Protein AF-0000000079815959 (afdb_homodimer)

Nearest PDB structures (foldseek):
  3flj-assembly1_A-2  TM=8.938E-01  e=6.446E-13  Ruegeria pomeroyi DSS-3
  3f8x-assembly2_C  TM=8.881E-01  e=1.600E-11  Pectobacterium atrosepticum SCRI1043
  5aig-assembly2_B  TM=7.582E-01  e=5.711E-06  unidentified
  2imj-assembly2_D  TM=7.644E-01  e=4.663E-05  Pseudomonas protegens Pf-5
  6isl-assembly1_B-2  TM=7.130E-01  e=1.632E-05  Streptomyces xiamenensis 318

Secondary structure (DSSP, 8-state):
------PPPHHHHHHHHT-GGGGGGGEEEEEEEE-SS-SSPEESHHHHHHHHHHHHHHEEEEEEEEEEEETTEEEEEEEEEEE-TTS-EEEEEEEEEEEE-TTS-EEEEEEEEE-HHHHHHHHHHHHHHHHHSPPP--/-----PPPPHHHHHHHHT-GGGGGGGEEEEEEEE-SS-SSPEESHHHHHHHHHHHHHHEEEEEEEEEEEETTEEEEEEEEEEE-TTS-EEEEEEEEEEEE-TTS-EEEEEEEEE-HHHHHHHHHHHHHHHHHSPPP--

Radius of gyration: 18.67 Å; Cα contacts (8 Å, |Δi|>4): 566; chains: 2; bounding box: 48×47×46 Å

Organism: NCBI:txid1608957

Foldseek 3Di:
DPVPPPDDDPVQVCVVVVNLVCVLVQADQFAWEAEQQDHDIDTGSLLVSVLVVQLSVFWAPKHFDDWDDDDQKIKTKMKTWGQAPVGDIDIKIKIFIFGADPVNHTRYTYIHIDDPVRSVRSCRSSVVVCVVPPRDDD/DPPPPPDDDPVQVCVVVVNLVCVLVQADQFAWEAEQQDHDIDTGSLLVSVLVVQLSVFWAPKHFDDWDDDDQKIKTWMKTWGQAPVGDIDIKIKIFIFGADPVNHTRYTYIHIDDPVRSVRSCRSSVVVCVVPPRDDD

Sequence (276 aa):
MTTVTQSPHPLRALVESGNHEGIEELLHPDVQFRSPAVHTPYEGRETCLHLLGHVVEVFEDFRYVDQIDTGNRTGLVFRANVTAPDGTTKAVEGWDYLTHDEEGKITEFVVMARPLSGLIALAQAMGARLEADPVPKGMTTVTQSPHPLRALVESGNHEGIEELLHPDVQFRSPAVHTPYEGRETCLHLLGHVVEVFEDFRYVDQIDTGNRTGLVFRANVTAPDGTTKAVEGWDYLTHDEEGKITEFVVMARPLSGLIALAQAMGARLEADPVPKG

Solvent-accessible surface area (backbone atoms only — not comparable to full-atom values): 14544 Å² total; per-residue (Å²): 126,82,70,75,74,72,76,72,52,68,68,55,49,28,60,77,68,66,44,66,76,63,51,62,77,42,43,25,69,72,15,34,31,33,48,33,54,43,80,70,63,45,69,23,38,69,51,43,51,55,51,52,57,51,49,62,69,51,45,38,84,65,43,77,78,46,75,37,52,41,92,54,35,38,38,38,30,32,38,29,30,27,57,20,86,88,67,53,72,32,58,30,40,34,35,46,38,35,34,39,50,96,87,63,27,28,44,31,44,36,35,29,35,17,17,45,65,21,46,52,26,43,43,51,39,50,49,55,49,37,70,76,56,55,77,78,77,128,126,83,70,77,75,70,76,72,53,69,67,56,50,28,61,76,68,67,44,65,76,63,50,62,78,42,43,26,69,70,14,34,30,32,49,34,55,44,81,72,63,45,68,22,36,69,51,42,51,55,50,52,58,51,50,61,70,52,46,38,84,66,44,76,78,46,75,37,52,42,93,54,34,39,38,37,30,33,39,30,30,26,58,20,88,88,66,53,71,32,59,30,40,35,35,45,38,36,33,40,48,95,87,62,27,29,45,33,44,34,36,31,34,15,18,44,65,21,46,51,28,42,44,49,37,50,48,56,50,38,69,77,56,55,76,79,77,126

pLDDT: mean 94.46, std 10.99, range [32.72, 98.88]

Structure (mmCIF, N/CA/C/O backbone):
data_AF-0000000079815959-model_v1
#
loop_
_entity.id
_entity.type
_entity.pdbx_description
1 polymer 'SnoaL-like domain-containing protein'
#
loop_
_atom_site.group_PDB
_atom_site.id
_atom_site.type_symbol
_atom_site.label_atom_id
_atom_site.label_alt_id
_atom_site.label_comp_id
_atom_site.label_asym_id
_atom_site.label_entity_id
_atom_site.label_seq_id
_atom_site.pdbx_PDB_ins_code
_atom_site.Cartn_x
_atom_site.Cartn_y
_atom_site.Cartn_z
_atom_site.occupancy
_atom_site.B_iso_or_equiv
_atom_site.auth_seq_id
_atom_site.auth_comp_id
_atom_site.auth_asym_id
_atom_site.auth_atom_id
_atom_site.pdbx_PDB_model_num
ATOM 1 N N . MET A 1 1 ? -21.484 -5.41 20.031 1 32.72 1 MET A N 1
ATOM 2 C CA . MET A 1 1 ? -21.641 -4.961 18.641 1 32.72 1 MET A CA 1
ATOM 3 C C . MET A 1 1 ? -21.297 -6.086 17.672 1 32.72 1 MET A C 1
ATOM 5 O O . MET A 1 1 ? -20.203 -6.629 17.688 1 32.72 1 MET A O 1
ATOM 9 N N . THR A 1 2 ? -22.172 -6.953 17.453 1 38.16 2 THR A N 1
ATOM 10 C CA . THR A 1 2 ? -22 -8.227 16.766 1 38.16 2 THR A CA 1
ATOM 11 C C . THR A 1 2 ? -21.172 -8.047 15.492 1 38.16 2 THR A C 1
ATOM 13 O O . THR A 1 2 ? -21.5 -7.207 14.648 1 38.16 2 THR A O 1
ATOM 16 N N . THR A 1 3 ? -19.922 -7.875 15.547 1 43.03 3 THR A N 1
ATOM 17 C CA . THR A 1 3 ? -19.016 -7.773 14.406 1 43.03 3 THR A CA 1
ATOM 18 C C . THR A 1 3 ? -19.453 -8.711 13.281 1 43.03 3 THR A C 1
ATOM 20 O O . THR A 1 3 ? -19.578 -9.922 13.492 1 43.03 3 THR A O 1
ATOM 23 N N . VAL A 1 4 ? -20.562 -8.5 12.547 1 47.41 4 VAL A N 1
ATOM 24 C CA . VAL A 1 4 ? -20.906 -9.32 11.391 1 47.41 4 VAL A CA 1
ATOM 25 C C . VAL A 1 4 ? -19.625 -9.812 10.711 1 47.41 4 VAL A C 1
ATOM 27 O O . VAL A 1 4 ? -18.797 -9.008 10.258 1 47.41 4 VAL A O 1
ATOM 30 N N . THR A 1 5 ? -19.125 -10.914 11.195 1 62.31 5 THR A N 1
ATOM 31 C CA . THR A 1 5 ? -17.875 -11.477 10.711 1 62.31 5 THR A CA 1
ATOM 32 C C . THR A 1 5 ? -17.922 -11.695 9.203 1 62.31 5 THR A C 1
ATOM 34 O O . THR A 1 5 ? -18.875 -12.297 8.688 1 62.31 5 THR A O 1
ATOM 37 N N . GLN A 1 6 ? -17.594 -10.734 8.453 1 79.94 6 GLN A N 1
ATOM 38 C CA . GLN A 1 6 ? -17.484 -10.852 7 1 79.94 6 GLN A CA 1
ATOM 39 C C . GLN A 1 6 ? -16.75 -12.133 6.605 1 79.94 6 GLN A C 1
ATOM 41 O O . GLN A 1 6 ? -15.781 -12.531 7.25 1 79.94 6 GLN A O 1
ATOM 46 N N . SER A 1 7 ? -17.578 -12.93 5.855 1 90 7 SER A N 1
ATOM 47 C CA . SER A 1 7 ? -16.906 -14.117 5.32 1 90 7 SER A CA 1
ATOM 48 C C . SER A 1 7 ? -15.602 -13.758 4.629 1 90 7 SER A C 1
ATOM 50 O O . SER A 1 7 ? -15.516 -12.727 3.953 1 90 7 SER A O 1
ATOM 52 N N . PRO A 1 8 ? -14.641 -14.57 4.84 1 95.44 8 PRO A N 1
ATOM 53 C CA . PRO A 1 8 ? -13.375 -14.297 4.152 1 95.44 8 PRO A CA 1
ATOM 54 C C . PRO A 1 8 ? -13.5 -14.375 2.631 1 95.44 8 PRO A C 1
ATOM 56 O O . PRO A 1 8 ? -14.227 -15.234 2.113 1 95.44 8 PRO A O 1
ATOM 59 N N . HIS A 1 9 ? -12.898 -13.43 1.978 1 96.81 9 HIS A N 1
ATOM 60 C CA . HIS A 1 9 ? -12.773 -13.531 0.528 1 96.81 9 HIS A CA 1
ATOM 61 C C . HIS A 1 9 ? -12.164 -14.867 0.123 1 96.81 9 HIS A C 1
ATOM 63 O O . HIS A 1 9 ? -11.266 -15.375 0.801 1 96.81 9 HIS A O 1
ATOM 69 N N . PRO A 1 10 ? -12.516 -15.445 -1.004 1 96.81 10 PRO A N 1
ATOM 70 C CA . PRO A 1 10 ? -11.984 -16.75 -1.409 1 96.81 10 PRO A CA 1
ATOM 71 C C . PRO A 1 10 ? -10.461 -16.766 -1.482 1 96.81 10 PRO A C 1
ATOM 73 O O . PRO A 1 10 ? -9.836 -17.766 -1.097 1 96.81 10 PRO A O 1
ATOM 76 N N . LEU A 1 11 ? -9.828 -15.719 -1.983 1 97.75 11 LEU A N 1
ATOM 77 C CA . LEU A 1 11 ? -8.367 -15.672 -2.02 1 97.75 11 LEU A CA 1
ATOM 78 C C . LEU A 1 11 ? -7.789 -15.781 -0.615 1 97.75 11 LEU A C 1
ATOM 80 O O . LEU A 1 11 ? -6.824 -16.516 -0.392 1 97.75 11 LEU A O 1
ATOM 84 N N . ARG A 1 12 ? -8.312 -15.023 0.282 1 97.44 12 ARG A N 1
ATOM 85 C CA . ARG A 1 12 ? -7.871 -15.062 1.673 1 97.44 12 ARG A CA 1
ATOM 86 C C . ARG A 1 12 ? -8.023 -16.469 2.254 1 97.44 12 ARG A C 1
ATOM 88 O O . ARG A 1 12 ? -7.098 -16.984 2.883 1 97.44 12 ARG A O 1
ATOM 95 N N . ALA A 1 13 ? -9.141 -17.031 2.039 1 96.62 13 ALA A N 1
ATOM 96 C CA . ALA A 1 13 ? -9.406 -18.359 2.551 1 96.62 13 ALA A CA 1
ATOM 97 C C . ALA A 1 13 ? -8.398 -19.375 2.006 1 96.62 13 ALA A C 1
ATOM 99 O O . ALA A 1 13 ? -7.906 -20.234 2.744 1 96.62 13 ALA A O 1
ATOM 100 N N . LEU A 1 14 ? -8.133 -19.297 0.734 1 96.19 14 LEU A N 1
ATOM 101 C CA . LEU A 1 14 ? -7.195 -20.219 0.096 1 96.19 14 LEU A CA 1
ATOM 102 C C . LEU A 1 14 ? -5.789 -20.031 0.651 1 96.19 14 LEU A C 1
ATOM 104 O O . LEU A 1 14 ? -5.117 -21.016 0.988 1 96.19 14 LEU A O 1
ATOM 108 N N . VAL A 1 15 ? -5.305 -18.766 0.746 1 95 15 VAL A N 1
ATOM 109 C CA . VAL A 1 15 ? -3.967 -18.484 1.255 1 95 15 VAL A CA 1
ATOM 110 C C . VAL A 1 15 ? -3.848 -18.969 2.697 1 95 15 VAL A C 1
ATOM 112 O O . VAL A 1 15 ? -2.861 -19.609 3.061 1 95 15 VAL A O 1
ATOM 115 N N . GLU A 1 16 ? -4.852 -18.719 3.516 1 93.56 16 GLU A N 1
ATOM 116 C CA . GLU A 1 16 ? -4.824 -19.062 4.934 1 93.56 16 GLU A CA 1
ATOM 117 C C . GLU A 1 16 ? -4.895 -20.578 5.133 1 93.56 16 GLU A C 1
ATOM 119 O O . GLU A 1 16 ? -4.375 -21.094 6.117 1 93.56 16 GLU A O 1
ATOM 124 N N . SER A 1 17 ? -5.426 -21.266 4.184 1 93.25 17 SER A N 1
ATOM 125 C CA . SER A 1 17 ? -5.527 -22.719 4.293 1 93.25 17 SER A CA 1
ATOM 126 C C . SER A 1 17 ? -4.316 -23.406 3.668 1 93.25 17 SER A C 1
ATOM 128 O O . SER A 1 17 ? -4.16 -24.625 3.781 1 93.25 17 SER A O 1
ATOM 130 N N . GLY A 1 18 ? -3.518 -22.656 2.926 1 90.19 18 GLY A N 1
ATOM 131 C CA . GLY A 1 18 ? -2.346 -23.203 2.268 1 90.19 18 GLY A CA 1
ATOM 132 C C . GLY A 1 18 ? -2.666 -23.875 0.944 1 90.19 18 GLY A C 1
ATOM 133 O O . GLY A 1 18 ? -1.835 -24.594 0.391 1 90.19 18 GLY A O 1
ATOM 134 N N . ASN A 1 19 ? -3.855 -23.75 0.52 1 88.06 19 ASN A N 1
ATOM 135 C CA . ASN A 1 19 ? -4.262 -24.297 -0.769 1 88.06 19 ASN A CA 1
ATOM 136 C C . ASN A 1 19 ? -4.02 -23.312 -1.904 1 88.06 19 ASN A C 1
ATOM 138 O O . ASN A 1 19 ? -4.965 -22.734 -2.441 1 88.06 19 ASN A O 1
ATOM 142 N N . HIS A 1 20 ? -2.881 -23.297 -2.512 1 89.31 20 HIS A N 1
ATOM 143 C CA . HIS A 1 20 ? -2.498 -22.297 -3.496 1 89.31 20 HIS A CA 1
ATOM 144 C C . HIS A 1 20 ? -2.951 -22.688 -4.895 1 89.31 20 HIS A C 1
ATOM 146 O O . HIS A 1 20 ? -3.08 -21.828 -5.777 1 89.31 20 HIS A O 1
ATOM 152 N N . GLU A 1 21 ? -3.234 -23.906 -5.086 1 90.06 21 GLU A N 1
ATOM 153 C CA . GLU A 1 21 ? -3.676 -24.375 -6.395 1 90.06 21 GLU A CA 1
ATOM 154 C C . GLU A 1 21 ? -5.039 -23.812 -6.758 1 90.06 21 GLU A C 1
ATOM 156 O O . GLU A 1 21 ? -5.312 -23.547 -7.934 1 90.06 21 GLU A O 1
ATOM 161 N N . GLY A 1 22 ? -5.859 -23.547 -5.812 1 95.38 22 GLY A N 1
ATOM 162 C CA . GLY A 1 22 ? -7.199 -23.031 -6.043 1 95.38 22 GLY A CA 1
ATOM 163 C C . GLY A 1 22 ? -7.207 -21.594 -6.52 1 95.38 22 GLY A C 1
ATOM 164 O O . GLY A 1 22 ? -8.227 -21.109 -7.023 1 95.38 22 GLY A O 1
ATOM 165 N N . ILE A 1 23 ? -6.07 -20.938 -6.422 1 97.19 23 ILE A N 1
ATOM 166 C CA . ILE A 1 23 ? -5.996 -19.516 -6.754 1 97.19 23 ILE A CA 1
ATOM 167 C C . ILE A 1 23 ? -6.203 -19.328 -8.258 1 97.19 23 ILE A C 1
ATOM 169 O O . ILE A 1 23 ? -6.797 -18.328 -8.688 1 97.19 23 ILE A O 1
ATOM 173 N N . GLU A 1 24 ? -5.762 -20.266 -8.984 1 97.56 24 GLU A N 1
ATOM 174 C CA . GLU A 1 24 ? -5.895 -20.188 -10.438 1 97.56 24 GLU A CA 1
ATOM 175 C C . GLU A 1 24 ? -7.348 -19.953 -10.844 1 97.56 24 GLU A C 1
ATOM 177 O O . GLU A 1 24 ? -7.621 -19.172 -11.75 1 97.56 24 GLU A O 1
ATOM 182 N N . GLU A 1 25 ? -8.266 -20.516 -10.188 1 97.38 25 GLU A N 1
ATOM 183 C CA . GLU A 1 25 ? -9.68 -20.438 -10.531 1 97.38 25 GLU A CA 1
ATOM 184 C C . GLU A 1 25 ? -10.25 -19.062 -10.242 1 97.38 25 GLU A C 1
ATOM 186 O O . GLU A 1 25 ? -11.305 -18.688 -10.773 1 97.38 25 GLU A O 1
ATOM 191 N N . LEU A 1 26 ? -9.617 -18.344 -9.438 1 98.5 26 LEU A N 1
ATOM 192 C CA . LEU A 1 26 ? -10.102 -17.016 -9.07 1 98.5 26 LEU A CA 1
ATOM 193 C C . LEU A 1 26 ? -9.664 -15.969 -10.094 1 98.5 26 LEU A C 1
ATOM 195 O O . LEU A 1 26 ? -10.234 -14.883 -10.164 1 98.5 26 LEU A O 1
ATOM 199 N N . LEU A 1 27 ? -8.594 -16.281 -10.844 1 98.75 27 LEU A N 1
ATOM 200 C CA . LEU A 1 27 ? -7.957 -15.281 -11.695 1 98.75 27 LEU A CA 1
ATOM 201 C C . LEU A 1 27 ? -8.57 -15.281 -13.094 1 98.75 27 LEU A C 1
ATOM 203 O O . LEU A 1 27 ? -8.75 -16.344 -13.695 1 98.75 27 LEU A O 1
ATOM 207 N N . HIS A 1 28 ? -8.93 -14.109 -13.57 1 98.81 28 HIS A N 1
ATOM 208 C CA . HIS A 1 28 ? -9.258 -13.961 -14.984 1 98.81 28 HIS A CA 1
ATOM 209 C C . HIS A 1 28 ? -8.07 -14.328 -15.867 1 98.81 28 HIS A C 1
ATOM 211 O O . HIS A 1 28 ? -6.926 -14.031 -15.531 1 98.81 28 HIS A O 1
ATOM 217 N N . PRO A 1 29 ? -8.305 -14.852 -17.062 1 98.38 29 PRO A N 1
ATOM 218 C CA . PRO A 1 29 ? -7.191 -15.211 -17.938 1 98.38 29 PRO A CA 1
ATOM 219 C C . PRO A 1 29 ? -6.301 -14.023 -18.281 1 98.38 29 PRO A C 1
ATOM 221 O O . PRO A 1 29 ? -5.098 -14.188 -18.5 1 98.38 29 PRO A O 1
ATOM 224 N N . ASP A 1 30 ? -6.883 -12.844 -18.281 1 98.31 30 ASP A N 1
ATOM 225 C CA . ASP A 1 30 ? -6.141 -11.641 -18.656 1 98.31 30 ASP A CA 1
ATOM 226 C C . ASP A 1 30 ? -5.816 -10.789 -17.438 1 98.31 30 ASP A C 1
ATOM 228 O O . ASP A 1 30 ? -5.68 -9.562 -17.547 1 98.31 30 ASP A O 1
ATOM 232 N N . VAL A 1 31 ? -5.797 -11.352 -16.312 1 98.81 31 VAL A N 1
ATOM 233 C CA . VAL A 1 31 ? -5.535 -10.609 -15.078 1 98.81 31 VAL A CA 1
ATOM 234 C C . VAL A 1 31 ? -4.262 -9.781 -15.234 1 98.81 31 VAL A C 1
ATOM 236 O O . VAL A 1 31 ? -3.287 -10.242 -15.836 1 98.81 31 VAL A O 1
ATOM 239 N N . GLN A 1 32 ? -4.34 -8.562 -14.805 1 98.75 32 GLN A N 1
ATOM 240 C CA . GLN A 1 32 ? -3.152 -7.734 -14.641 1 98.75 32 GLN A CA 1
ATOM 241 C C . GLN A 1 32 ? -2.652 -7.766 -13.203 1 98.75 32 GLN A C 1
ATOM 243 O O . GLN A 1 32 ? -3.416 -7.508 -12.266 1 98.75 32 GLN A O 1
ATOM 248 N N . PHE A 1 33 ? -1.37 -8.141 -13.109 1 98.62 33 PHE A N 1
ATOM 249 C CA . PHE A 1 33 ? -0.712 -8.125 -11.805 1 98.62 33 PHE A CA 1
ATOM 250 C C . PHE A 1 33 ? 0.231 -6.93 -11.695 1 98.62 33 PHE A C 1
ATOM 252 O O . PHE A 1 33 ? 1.179 -6.809 -12.477 1 98.62 33 PHE A O 1
ATOM 259 N N . ARG A 1 34 ? -0.054 -6.035 -10.734 1 98.56 34 ARG A N 1
ATOM 260 C CA . ARG A 1 34 ? 0.802 -4.887 -10.461 1 98.56 34 ARG A CA 1
ATOM 261 C C . ARG A 1 34 ? 1.54 -5.051 -9.141 1 98.56 34 ARG A C 1
ATOM 263 O O . ARG A 1 34 ? 0.95 -4.891 -8.07 1 98.56 34 ARG A O 1
ATOM 270 N N . SER A 1 35 ? 2.822 -5.363 -9.266 1 98 35 SER A N 1
ATOM 271 C CA . SER A 1 35 ? 3.646 -5.688 -8.109 1 98 35 SER A CA 1
ATOM 272 C C . SER A 1 35 ? 4.012 -4.434 -7.32 1 98 35 SER A C 1
ATOM 274 O O . SER A 1 35 ? 3.941 -3.32 -7.848 1 98 35 SER A O 1
ATOM 276 N N . PRO A 1 36 ? 4.395 -4.582 -6.082 1 98.5 36 PRO A N 1
ATOM 277 C CA . PRO A 1 36 ? 4.844 -3.426 -5.305 1 98.5 36 PRO A CA 1
ATOM 278 C C . PRO A 1 36 ? 6.223 -2.924 -5.73 1 98.5 36 PRO A C 1
ATOM 280 O O . PRO A 1 36 ? 6.598 -1.794 -5.41 1 98.5 36 PRO A O 1
ATOM 283 N N . ALA A 1 37 ? 6.891 -3.713 -6.539 1 97.75 37 ALA A N 1
ATOM 284 C CA . ALA A 1 37 ? 8.312 -3.434 -6.754 1 97.75 37 ALA A CA 1
ATOM 285 C C . ALA A 1 37 ? 8.531 -2.746 -8.102 1 97.75 37 ALA A C 1
ATOM 287 O O . ALA A 1 37 ? 9.445 -1.926 -8.234 1 97.75 37 ALA A O 1
ATOM 288 N N . VAL A 1 38 ? 7.68 -3.104 -9.062 1 97.12 38 VAL A N 1
ATOM 289 C CA . VAL A 1 38 ? 8 -2.631 -10.406 1 97.12 38 VAL A CA 1
ATOM 290 C C . VAL A 1 38 ? 6.805 -1.888 -10.992 1 97.12 38 VAL A C 1
ATOM 292 O O . VAL A 1 38 ? 5.66 -2.15 -10.617 1 97.12 38 VAL A O 1
ATOM 295 N N . HIS A 1 39 ? 7.004 -0.973 -11.945 1 96.62 39 HIS A N 1
ATOM 296 C CA . HIS A 1 39 ? 5.984 -0.096 -12.508 1 96.62 39 HIS A CA 1
ATOM 297 C C . HIS A 1 39 ? 5.113 -0.839 -13.516 1 96.62 39 HIS A C 1
ATOM 299 O O . HIS A 1 39 ? 3.885 -0.75 -13.469 1 96.62 39 HIS A O 1
ATOM 305 N N . THR A 1 40 ? 5.754 -1.562 -14.367 1 96.94 40 THR A N 1
ATOM 306 C CA . THR A 1 40 ? 5.051 -2.213 -15.469 1 96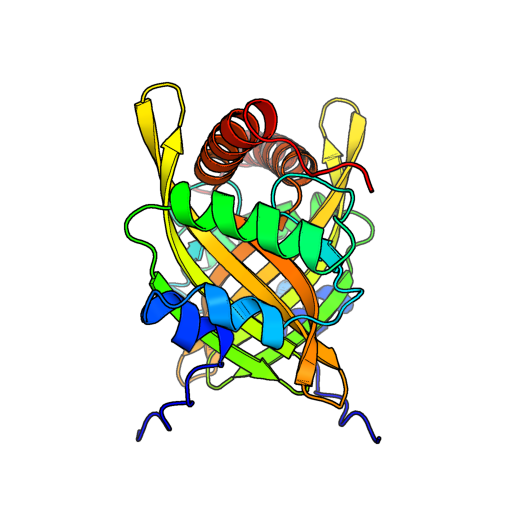.94 40 THR A CA 1
ATOM 307 C C . THR A 1 40 ? 4.27 -3.424 -14.969 1 96.94 40 THR A C 1
ATOM 309 O O . THR A 1 40 ? 4.816 -4.281 -14.273 1 96.94 40 THR A O 1
ATOM 312 N N . PRO A 1 41 ? 3.076 -3.508 -15.289 1 97.94 41 PRO A N 1
ATOM 313 C CA . PRO A 1 41 ? 2.281 -4.66 -14.859 1 97.94 41 PRO A CA 1
ATOM 314 C C . PRO A 1 41 ? 2.719 -5.961 -15.523 1 97.94 41 PRO A C 1
ATOM 316 O O . PRO A 1 41 ? 3.215 -5.945 -16.656 1 97.94 41 PRO A O 1
ATOM 319 N N . TYR A 1 42 ? 2.514 -7.105 -14.812 1 97.81 42 TYR A N 1
ATOM 320 C CA . TYR A 1 42 ? 2.561 -8.438 -15.398 1 97.81 42 TYR A CA 1
ATOM 321 C C . TYR A 1 42 ? 1.198 -8.844 -15.945 1 97.81 42 TYR A C 1
ATOM 323 O O . TYR A 1 42 ? 0.168 -8.578 -15.32 1 97.81 42 TYR A O 1
ATOM 331 N N . GLU A 1 43 ? 1.247 -9.5 -17.078 1 98 43 GLU A N 1
ATOM 332 C CA . GLU A 1 43 ? -0.016 -9.789 -17.75 1 98 43 GLU A CA 1
ATOM 333 C C . GLU A 1 43 ? -0.269 -11.289 -17.828 1 98 43 GLU A C 1
ATOM 335 O O . GLU A 1 43 ? 0.626 -12.062 -18.188 1 98 43 GLU A O 1
ATOM 340 N N . GLY A 1 44 ? -1.519 -11.625 -17.5 1 98 44 GLY A N 1
ATOM 341 C CA . GLY A 1 44 ? -1.962 -12.992 -17.75 1 98 44 GLY A CA 1
ATOM 342 C C . GLY A 1 44 ? -1.929 -13.867 -16.516 1 98 44 GLY A C 1
ATOM 343 O O . GLY A 1 44 ? -1.075 -13.688 -15.641 1 98 44 GLY A O 1
ATOM 344 N N . ARG A 1 45 ? -2.814 -14.852 -16.484 1 98 45 ARG A N 1
ATOM 345 C CA . ARG A 1 45 ? -3.039 -15.734 -15.352 1 98 45 ARG A CA 1
ATOM 346 C C . ARG A 1 45 ? -1.791 -16.562 -15.039 1 98 45 ARG A C 1
ATOM 348 O O . ARG A 1 45 ? -1.396 -16.672 -13.883 1 98 45 ARG A O 1
ATOM 355 N N . GLU A 1 46 ? -1.163 -17.125 -16.062 1 96.62 46 GLU A N 1
ATOM 356 C CA . GLU A 1 46 ? 0.01 -17.969 -15.836 1 96.62 46 GLU A CA 1
ATOM 357 C C . GLU A 1 46 ? 1.146 -17.172 -15.195 1 96.62 46 GLU A C 1
ATOM 359 O O . GLU A 1 46 ? 1.771 -17.641 -14.242 1 96.62 46 GLU A O 1
ATOM 364 N N . THR A 1 47 ? 1.356 -15.992 -15.727 1 97.56 47 THR A N 1
ATOM 365 C CA . THR A 1 47 ? 2.391 -15.125 -15.18 1 97.56 47 THR A CA 1
ATOM 366 C C . THR A 1 47 ? 2.074 -14.742 -13.734 1 97.56 47 THR A C 1
ATOM 368 O O . THR A 1 47 ? 2.941 -14.812 -12.867 1 97.56 47 THR A O 1
ATOM 371 N N . CYS A 1 48 ? 0.887 -14.367 -13.508 1 97.5 48 CYS A N 1
ATOM 372 C CA . CYS A 1 48 ? 0.47 -13.977 -12.164 1 97.5 48 CYS A CA 1
ATOM 373 C C . CYS A 1 48 ? 0.669 -15.125 -11.18 1 97.5 48 CYS A C 1
ATOM 375 O O . CYS A 1 48 ? 1.228 -14.93 -10.102 1 97.5 48 CYS A O 1
ATOM 377 N N . LEU A 1 49 ? 0.272 -16.328 -11.586 1 96.5 49 LEU A N 1
ATOM 378 C CA . LEU A 1 49 ? 0.405 -17.5 -10.719 1 96.5 49 LEU A CA 1
A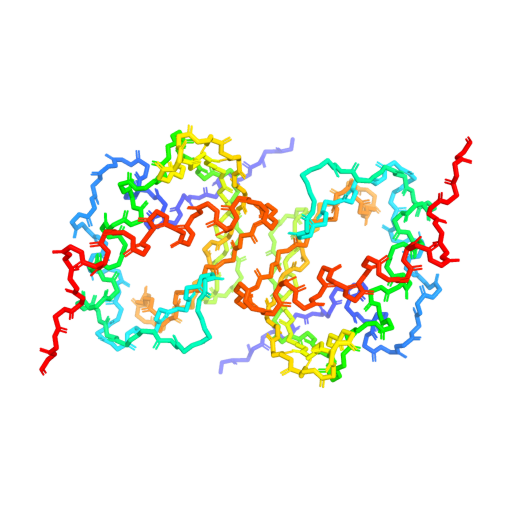TOM 379 C C . LEU A 1 49 ? 1.871 -17.797 -10.422 1 96.5 49 LEU A C 1
ATOM 381 O O . LEU A 1 49 ? 2.217 -18.172 -9.297 1 96.5 49 LEU A O 1
ATOM 385 N N . HIS A 1 50 ? 2.666 -17.625 -11.398 1 96.44 50 HIS A N 1
ATOM 386 C CA . HIS A 1 50 ? 4.098 -17.844 -11.227 1 96.44 50 HIS A CA 1
ATOM 387 C C . HIS A 1 50 ? 4.68 -16.891 -10.188 1 96.44 50 HIS A C 1
ATOM 389 O O . HIS A 1 50 ? 5.422 -17.312 -9.297 1 96.44 50 HIS A O 1
ATOM 395 N N . LEU A 1 51 ? 4.336 -15.633 -10.266 1 96.62 51 LEU A N 1
ATOM 396 C CA . LEU A 1 51 ? 4.812 -14.609 -9.336 1 96.62 51 LEU A CA 1
ATOM 397 C C . LEU A 1 51 ? 4.281 -14.867 -7.93 1 96.62 51 LEU A C 1
ATOM 399 O O . LEU A 1 51 ? 5.035 -14.805 -6.957 1 96.62 51 LEU A O 1
ATOM 403 N N . LEU A 1 52 ? 2.963 -15.195 -7.84 1 95.88 52 LEU A N 1
ATOM 404 C CA . LEU A 1 52 ? 2.354 -15.461 -6.543 1 95.88 52 LEU A CA 1
ATOM 405 C C . LEU A 1 52 ? 3.012 -16.656 -5.871 1 95.88 52 LEU A C 1
ATOM 407 O O . LEU A 1 52 ? 3.15 -16.688 -4.648 1 95.88 52 LEU A O 1
ATOM 411 N N . GLY A 1 53 ? 3.395 -17.609 -6.66 1 94.19 53 GLY A N 1
ATOM 412 C CA . GLY A 1 53 ? 4.121 -18.75 -6.129 1 94.19 53 GLY A CA 1
ATOM 413 C C . GLY A 1 53 ? 5.43 -18.375 -5.461 1 94.19 53 GLY A C 1
ATOM 414 O O . GLY A 1 53 ? 5.773 -18.906 -4.402 1 94.19 53 GLY A O 1
ATOM 415 N N . HIS A 1 54 ? 6.137 -17.469 -6.02 1 95.5 54 HIS A N 1
ATOM 416 C CA . HIS A 1 54 ? 7.383 -16.984 -5.43 1 95.5 54 HIS A CA 1
ATOM 417 C C . HIS A 1 54 ? 7.113 -16.125 -4.199 1 95.5 54 HIS A C 1
ATOM 419 O O . HIS A 1 54 ? 7.809 -16.25 -3.189 1 95.5 54 HIS A O 1
ATOM 425 N N . VAL A 1 55 ? 6.117 -15.297 -4.285 1 95.38 55 VAL A N 1
ATOM 426 C CA . VAL A 1 55 ? 5.781 -14.391 -3.1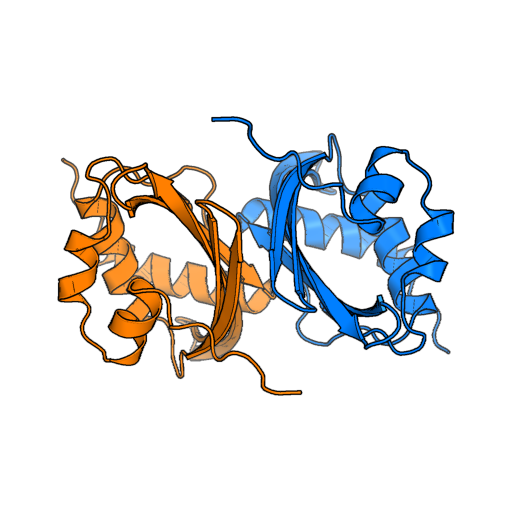91 1 95.38 55 VAL A CA 1
ATOM 427 C C . VAL A 1 55 ? 5.484 -15.195 -1.926 1 95.38 55 VAL A C 1
ATOM 429 O O . VAL A 1 55 ? 5.934 -14.828 -0.834 1 95.38 55 VAL A O 1
ATOM 432 N N . VAL A 1 56 ? 4.785 -16.234 -2.025 1 93.31 56 VAL A N 1
ATOM 433 C CA . VAL A 1 56 ? 4.426 -17.078 -0.896 1 93.31 56 VAL A CA 1
ATOM 434 C C . VAL A 1 56 ? 5.688 -17.641 -0.238 1 93.31 56 VAL A C 1
ATOM 436 O O . VAL A 1 56 ? 5.742 -17.797 0.985 1 93.31 56 VAL A O 1
ATOM 439 N N . GLU A 1 57 ? 6.676 -17.906 -1.031 1 94 57 GLU A N 1
ATOM 440 C CA . GLU A 1 57 ? 7.922 -18.469 -0.519 1 94 57 GLU A CA 1
ATOM 441 C C . GLU A 1 57 ? 8.773 -17.406 0.149 1 94 57 GLU A C 1
ATOM 443 O O . GLU A 1 57 ? 9.586 -17.703 1.031 1 94 57 GLU A O 1
ATOM 448 N N . VAL A 1 58 ? 8.586 -16.234 -0.232 1 97.06 58 VAL A N 1
ATOM 449 C CA . VAL A 1 58 ? 9.414 -15.125 0.239 1 97.06 58 VAL A CA 1
ATOM 450 C C . VAL A 1 58 ? 8.891 -14.617 1.576 1 97.06 58 VAL A C 1
ATOM 452 O O . VAL A 1 58 ? 9.664 -14.258 2.463 1 97.06 58 VAL A O 1
ATOM 455 N N . PHE A 1 59 ? 7.613 -14.562 1.727 1 97.56 59 PHE A N 1
ATOM 456 C CA . PHE A 1 59 ? 7.027 -14.047 2.959 1 97.56 59 PHE A CA 1
ATOM 457 C C . PHE A 1 59 ? 7.117 -15.078 4.074 1 97.56 59 PHE A C 1
ATOM 459 O O . PHE A 1 59 ? 6.922 -16.281 3.838 1 97.56 59 PHE A O 1
ATOM 466 N N . GLU A 1 60 ? 7.422 -14.617 5.234 1 97.88 60 GLU A N 1
ATOM 467 C CA . GLU A 1 60 ? 7.441 -15.383 6.48 1 97.88 60 GLU A CA 1
ATOM 468 C C . GLU A 1 60 ? 6.391 -14.867 7.457 1 97.88 60 GLU A C 1
ATOM 470 O O . GLU A 1 60 ? 6.156 -13.656 7.547 1 97.88 60 GLU A O 1
ATOM 475 N N . ASP A 1 61 ? 5.75 -15.82 8.219 1 97.38 61 ASP A N 1
ATOM 476 C CA . ASP A 1 61 ? 4.738 -15.469 9.211 1 97.38 61 ASP A CA 1
ATOM 477 C C . ASP A 1 61 ? 3.645 -14.594 8.594 1 97.38 61 ASP A C 1
ATOM 479 O O . ASP A 1 61 ? 3.232 -13.602 9.188 1 97.38 61 ASP A O 1
ATOM 483 N N . PHE A 1 62 ? 3.285 -14.938 7.457 1 97.75 62 PHE A N 1
ATOM 484 C CA . PHE A 1 62 ? 2.303 -14.172 6.703 1 97.75 62 PHE A CA 1
ATOM 485 C C . PHE A 1 62 ? 0.912 -14.328 7.305 1 97.75 62 PHE A C 1
ATOM 487 O O . PHE A 1 62 ? 0.49 -15.445 7.617 1 97.75 62 PHE A O 1
ATOM 494 N N . ARG A 1 63 ? 0.141 -13.242 7.371 1 97.38 63 ARG A N 1
ATOM 495 C CA . ARG A 1 63 ? -1.258 -13.289 7.785 1 97.38 63 ARG A CA 1
ATOM 496 C C . ARG A 1 63 ? -2.035 -12.102 7.215 1 97.38 63 ARG A C 1
ATOM 498 O O . ARG A 1 63 ? -1.518 -10.984 7.152 1 97.38 63 ARG A O 1
ATOM 505 N N . TYR A 1 64 ? -3.23 -12.422 6.809 1 98 64 TYR A N 1
ATOM 506 C CA . TYR A 1 64 ? -4.168 -11.328 6.574 1 98 64 TYR A CA 1
ATOM 507 C C . TYR A 1 64 ? -4.727 -10.797 7.891 1 98 64 TYR A C 1
ATOM 509 O O . TYR A 1 64 ? -5.094 -11.578 8.773 1 98 64 TYR A O 1
ATOM 517 N N . VAL A 1 65 ? -4.82 -9.508 8.016 1 97.62 65 VAL A N 1
ATOM 518 C CA . VAL A 1 65 ? -5.219 -8.961 9.305 1 97.62 65 VAL A CA 1
ATOM 519 C C . VAL A 1 65 ? -6.504 -8.156 9.148 1 97.62 65 VAL A C 1
ATOM 521 O O . VAL A 1 65 ? -7.145 -7.797 10.141 1 97.62 65 VAL A O 1
ATOM 524 N N . ASP A 1 66 ? -6.855 -7.852 7.93 1 97.25 66 ASP A N 1
ATOM 525 C CA . ASP A 1 66 ? -8.078 -7.098 7.688 1 97.25 66 ASP A CA 1
ATOM 526 C C . ASP A 1 66 ? -8.594 -7.332 6.266 1 97.25 66 ASP A C 1
ATOM 528 O O . ASP A 1 66 ? -7.855 -7.816 5.406 1 97.25 66 ASP A O 1
ATOM 532 N N . GLN A 1 67 ? -9.828 -7.117 6.066 1 97.75 67 GLN A N 1
ATOM 533 C CA . GLN A 1 67 ? -10.508 -7.211 4.773 1 97.75 67 GLN A CA 1
ATOM 534 C C . GLN A 1 67 ? -11.562 -6.121 4.621 1 97.75 67 GLN A C 1
ATOM 536 O O . GLN A 1 67 ? -12.359 -5.891 5.531 1 97.75 67 GLN A O 1
ATOM 541 N N . ILE A 1 68 ? -11.484 -5.422 3.525 1 96 68 ILE A N 1
ATOM 542 C CA . ILE A 1 68 ? -12.508 -4.422 3.219 1 96 68 ILE A CA 1
ATOM 543 C C . ILE A 1 68 ? -13.047 -4.656 1.81 1 96 68 ILE A C 1
ATOM 545 O O . ILE A 1 68 ? -12.297 -5 0.896 1 96 68 ILE A O 1
ATOM 549 N N . ASP A 1 69 ? -14.383 -4.492 1.742 1 93.94 69 ASP A N 1
ATOM 550 C CA . ASP A 1 69 ? -15.062 -4.785 0.484 1 93.94 69 ASP A CA 1
ATOM 551 C C . ASP A 1 69 ? -16.031 -3.66 0.106 1 93.94 69 ASP A C 1
ATOM 553 O O . ASP A 1 69 ? -16.734 -3.127 0.963 1 93.94 69 ASP A O 1
ATOM 557 N N . THR A 1 70 ? -15.992 -3.279 -1.152 1 92.81 70 THR A N 1
ATOM 558 C CA . THR A 1 70 ? -16.984 -2.385 -1.728 1 92.81 70 THR A CA 1
ATOM 559 C C . THR A 1 70 ? -17.203 -2.691 -3.207 1 92.81 70 THR A C 1
ATOM 561 O O . THR A 1 70 ? -16.297 -2.49 -4.023 1 92.81 70 THR A O 1
ATOM 564 N N . GLY A 1 71 ? -18.453 -3.109 -3.541 1 93.06 71 GLY A N 1
ATOM 565 C CA . GLY A 1 71 ? -18.734 -3.443 -4.93 1 93.06 71 GLY A CA 1
ATOM 566 C C . GLY A 1 71 ? -17.875 -4.582 -5.449 1 93.06 71 GLY A C 1
ATOM 567 O O . GLY A 1 71 ? -17.891 -5.684 -4.891 1 93.06 71 GLY A O 1
ATOM 568 N N . ASN A 1 72 ? -17.125 -4.227 -6.508 1 96.94 72 ASN A N 1
ATOM 569 C CA . ASN A 1 72 ? -16.297 -5.25 -7.133 1 96.94 72 ASN A CA 1
ATOM 570 C C . ASN A 1 72 ? -14.836 -5.152 -6.676 1 96.94 72 ASN A C 1
ATOM 572 O O . ASN A 1 72 ? -13.938 -5.656 -7.348 1 96.94 72 ASN A O 1
ATOM 576 N N . ARG A 1 73 ? -14.672 -4.453 -5.605 1 97.62 73 ARG A N 1
ATOM 577 C CA . ARG A 1 73 ? -13.312 -4.27 -5.105 1 97.62 73 ARG A CA 1
ATOM 578 C C . ARG A 1 73 ? -13.133 -4.934 -3.744 1 97.62 73 ARG A C 1
ATOM 580 O O . ARG A 1 73 ? -14.039 -4.906 -2.91 1 97.62 73 ARG A O 1
ATOM 587 N N . THR A 1 74 ? -12.016 -5.539 -3.529 1 97.94 74 THR A N 1
ATOM 588 C CA . THR A 1 74 ? -11.617 -6.105 -2.246 1 97.94 74 THR A CA 1
ATOM 589 C C . THR A 1 74 ? -10.203 -5.676 -1.878 1 97.94 74 THR A C 1
ATOM 591 O O . THR A 1 74 ? -9.289 -5.73 -2.709 1 97.94 74 THR A O 1
ATOM 594 N N . GLY A 1 75 ? -10.062 -5.164 -0.685 1 98.19 75 GLY A N 1
ATOM 595 C CA . GLY A 1 75 ? -8.75 -4.953 -0.093 1 98.19 75 GLY A CA 1
ATOM 596 C C . GLY A 1 75 ? -8.445 -5.914 1.039 1 98.19 75 GLY A C 1
ATOM 597 O O . GLY A 1 75 ? -9.234 -6.043 1.98 1 98.19 75 GLY A O 1
ATOM 598 N N . LEU A 1 76 ? -7.324 -6.648 0.908 1 98.31 76 LEU A N 1
ATOM 599 C CA . LEU A 1 76 ? -6.84 -7.539 1.955 1 98.31 76 LEU A CA 1
ATOM 600 C C . LEU A 1 76 ? -5.547 -7.012 2.566 1 98.31 76 LEU A C 1
ATOM 602 O O . LEU A 1 76 ? -4.531 -6.902 1.878 1 98.31 76 LEU A O 1
ATOM 606 N N . VAL A 1 77 ? -5.625 -6.656 3.828 1 98.31 77 VAL A N 1
ATOM 607 C CA . VAL A 1 77 ? -4.449 -6.148 4.527 1 98.31 77 VAL A CA 1
ATOM 608 C C . VAL A 1 77 ? -3.648 -7.309 5.109 1 98.31 77 VAL A C 1
ATOM 610 O O . VAL A 1 77 ? -4.219 -8.227 5.699 1 98.31 77 VAL A O 1
ATOM 613 N N . PHE A 1 78 ? -2.334 -7.203 4.934 1 98.62 78 PHE A N 1
ATOM 614 C CA . PHE A 1 78 ? -1.525 -8.32 5.41 1 98.62 78 PHE A CA 1
ATOM 615 C C . PHE A 1 78 ? -0.299 -7.816 6.164 1 98.62 78 PHE A C 1
ATOM 617 O O . PHE A 1 78 ? 0.075 -6.648 6.043 1 98.62 78 PHE A O 1
ATOM 624 N N . ARG A 1 79 ? 0.265 -8.711 6.945 1 98.69 79 ARG A N 1
ATOM 625 C CA . ARG A 1 79 ? 1.553 -8.547 7.613 1 98.69 79 ARG A CA 1
ATOM 626 C C . ARG A 1 79 ? 2.422 -9.789 7.43 1 98.69 79 ARG A C 1
ATOM 628 O O . ARG A 1 79 ? 1.914 -10.914 7.398 1 98.69 79 ARG A O 1
ATOM 635 N N . ALA A 1 80 ? 3.674 -9.523 7.32 1 98.62 80 ALA A N 1
ATOM 636 C CA . ALA A 1 80 ? 4.648 -10.586 7.129 1 98.62 80 ALA A CA 1
ATOM 637 C C . ALA A 1 80 ? 6.062 -10.102 7.434 1 98.62 80 ALA A C 1
ATOM 639 O O . ALA A 1 80 ? 6.266 -8.938 7.766 1 98.62 80 ALA A O 1
ATOM 640 N N . ASN A 1 81 ? 6.918 -11.016 7.441 1 98.81 81 ASN A N 1
ATOM 641 C CA . ASN A 1 81 ? 8.352 -10.727 7.434 1 98.81 81 ASN A CA 1
ATOM 642 C C . ASN A 1 81 ? 9.008 -11.203 6.141 1 98.81 81 ASN A C 1
ATOM 644 O O . ASN A 1 81 ? 8.5 -12.117 5.48 1 98.81 81 ASN A O 1
ATOM 648 N N . VAL A 1 82 ? 10.055 -10.555 5.793 1 98.75 82 VAL A N 1
ATOM 649 C CA . VAL A 1 82 ? 10.867 -10.961 4.648 1 98.75 82 VAL A CA 1
ATOM 650 C C . VAL A 1 82 ? 12.344 -10.977 5.047 1 98.75 82 VAL A C 1
ATOM 652 O O . VAL A 1 82 ? 12.844 -10.031 5.66 1 98.75 82 VAL A O 1
ATOM 655 N N . THR A 1 83 ? 13.008 -12.039 4.73 1 98.38 83 THR A N 1
ATOM 656 C CA . THR A 1 83 ? 14.453 -12.109 4.898 1 98.38 83 THR A CA 1
ATOM 657 C C . THR A 1 83 ? 15.164 -11.844 3.576 1 98.38 83 THR A C 1
ATOM 659 O O . THR A 1 83 ? 14.977 -12.578 2.604 1 98.38 83 THR A O 1
ATOM 662 N N . ALA A 1 84 ? 15.977 -10.828 3.545 1 97.38 84 ALA A N 1
ATOM 663 C CA . ALA A 1 84 ? 16.734 -10.453 2.354 1 97.38 84 ALA A CA 1
ATOM 664 C C . ALA A 1 84 ? 17.938 -11.375 2.156 1 97.38 84 ALA A C 1
ATOM 666 O O . ALA A 1 84 ? 18.297 -12.133 3.061 1 97.38 84 ALA A O 1
ATOM 667 N N . PRO A 1 85 ? 18.516 -11.281 0.988 1 96.25 85 PRO A N 1
ATOM 668 C CA . PRO A 1 85 ? 19.656 -12.148 0.689 1 96.25 85 PRO A CA 1
ATOM 669 C C . PRO A 1 85 ? 20.828 -11.93 1.633 1 96.25 85 PRO A C 1
ATOM 671 O O . PRO A 1 85 ? 21.609 -12.844 1.871 1 96.25 85 PRO A O 1
ATOM 674 N N . ASP A 1 86 ? 20.891 -10.797 2.188 1 96.12 86 ASP A N 1
ATOM 675 C CA . ASP A 1 86 ? 22.016 -10.5 3.078 1 96.12 86 ASP A CA 1
ATOM 676 C C . ASP A 1 86 ? 21.75 -11.023 4.488 1 96.12 86 ASP A C 1
ATOM 678 O O . ASP A 1 86 ? 22.547 -10.797 5.402 1 96.12 86 ASP A O 1
ATOM 682 N N . GLY A 1 87 ? 20.641 -11.578 4.719 1 97.12 87 GLY A N 1
ATOM 683 C CA . GLY A 1 87 ? 20.312 -12.234 5.98 1 97.12 87 GLY A CA 1
ATOM 684 C C . GLY A 1 87 ? 19.453 -11.375 6.895 1 97.12 87 GLY A C 1
ATOM 685 O O . GLY A 1 87 ? 18.984 -11.844 7.926 1 97.12 87 GLY A O 1
ATOM 686 N N . THR A 1 88 ? 19.219 -10.133 6.551 1 97.56 88 THR A N 1
ATOM 687 C CA . THR A 1 88 ? 18.422 -9.242 7.387 1 97.56 88 THR A CA 1
ATOM 688 C C . THR A 1 88 ? 16.922 -9.5 7.188 1 97.56 88 THR A C 1
ATOM 690 O O . THR A 1 88 ? 16.469 -9.664 6.055 1 97.56 88 THR A O 1
ATOM 693 N N . THR A 1 89 ? 16.25 -9.57 8.328 1 98.5 89 THR A N 1
ATOM 694 C CA . THR A 1 89 ? 14.805 -9.742 8.273 1 98.5 89 THR A CA 1
ATOM 695 C C . THR A 1 89 ? 14.094 -8.422 8.539 1 98.5 89 THR A C 1
ATOM 697 O O . THR A 1 89 ? 14.461 -7.688 9.461 1 98.5 89 THR A O 1
ATOM 700 N N . LYS A 1 90 ? 13.125 -8.117 7.668 1 98.69 90 LYS A N 1
ATOM 701 C CA . LYS A 1 90 ? 12.336 -6.895 7.785 1 98.69 90 LYS A CA 1
ATOM 702 C C . LYS A 1 90 ? 10.844 -7.211 7.855 1 98.69 90 LYS A C 1
ATOM 704 O O . LYS A 1 90 ? 10.375 -8.172 7.246 1 98.69 90 LYS A O 1
ATOM 709 N N . ALA A 1 91 ? 10.18 -6.402 8.641 1 98.62 91 ALA A N 1
ATOM 710 C CA . ALA A 1 91 ? 8.727 -6.488 8.664 1 98.62 91 ALA A CA 1
ATOM 711 C C . ALA A 1 91 ? 8.117 -5.797 7.441 1 98.62 91 ALA A C 1
ATOM 713 O O . ALA A 1 91 ? 8.641 -4.789 6.969 1 98.62 91 ALA A O 1
ATOM 714 N N . VAL A 1 92 ? 7.035 -6.375 6.973 1 98.69 92 VAL A N 1
ATOM 715 C CA . VAL A 1 92 ? 6.293 -5.809 5.855 1 98.69 92 VAL A CA 1
ATOM 716 C C . VAL A 1 92 ? 4.801 -5.793 6.18 1 98.69 92 VAL A C 1
ATOM 718 O O . VAL A 1 92 ? 4.262 -6.781 6.684 1 98.69 92 VAL A O 1
ATOM 721 N N . GLU A 1 93 ? 4.203 -4.73 6.047 1 98.62 93 GLU A N 1
ATOM 722 C CA . GLU A 1 93 ? 2.754 -4.582 5.984 1 98.62 93 GLU A CA 1
ATOM 723 C C . GLU A 1 93 ? 2.297 -4.191 4.582 1 98.62 93 GLU A C 1
ATOM 725 O O . GLU A 1 93 ? 2.982 -3.438 3.887 1 98.62 93 GLU A O 1
ATOM 730 N N . GLY A 1 94 ? 1.155 -4.75 4.145 1 98.38 94 GLY A N 1
ATOM 731 C CA . GLY A 1 94 ? 0.749 -4.43 2.783 1 98.38 94 GLY A CA 1
ATOM 732 C C . GLY A 1 94 ? -0.719 -4.707 2.518 1 98.38 94 GLY A C 1
ATOM 733 O O . GLY A 1 94 ? -1.485 -4.969 3.449 1 98.38 94 GLY A O 1
ATOM 734 N N . TRP A 1 95 ? -1.067 -4.484 1.211 1 97.44 95 TRP A N 1
ATOM 735 C CA . TRP A 1 95 ? -2.426 -4.699 0.721 1 97.44 95 TRP A CA 1
ATOM 736 C C . TRP A 1 95 ? -2.412 -5.453 -0.604 1 97.44 95 TRP A C 1
ATOM 738 O O . TRP A 1 95 ? -1.595 -5.168 -1.481 1 97.44 95 TRP A O 1
ATOM 748 N N . ASP A 1 96 ? -3.248 -6.461 -0.68 1 98.62 96 ASP A N 1
ATOM 749 C CA . ASP A 1 96 ? -3.736 -6.973 -1.957 1 98.62 96 ASP A CA 1
ATOM 750 C C . ASP A 1 96 ? -5.043 -6.289 -2.359 1 98.62 96 ASP A C 1
ATOM 752 O O . ASP A 1 96 ? -6.066 -6.461 -1.696 1 98.62 96 ASP A O 1
ATOM 756 N N . TYR A 1 97 ? -4.988 -5.48 -3.391 1 98.69 97 TYR A N 1
ATOM 757 C CA . TYR A 1 97 ? -6.168 -4.781 -3.891 1 98.69 97 TYR A CA 1
ATOM 758 C C . TYR A 1 97 ? -6.684 -5.43 -5.168 1 98.69 97 TYR A C 1
ATOM 760 O O . TYR A 1 97 ? -6.004 -5.418 -6.199 1 98.69 97 TYR A O 1
ATOM 768 N N . LEU A 1 98 ? -7.902 -5.93 -5.074 1 98.81 98 LEU A N 1
ATOM 769 C CA . LEU A 1 98 ? -8.438 -6.797 -6.117 1 98.81 98 LEU A CA 1
ATOM 770 C C . LEU A 1 98 ? -9.617 -6.137 -6.82 1 98.81 98 LEU A C 1
ATOM 772 O O . LEU A 1 98 ? -10.461 -5.512 -6.172 1 98.81 98 LEU A O 1
ATOM 776 N N . THR A 1 99 ? -9.664 -6.211 -8.141 1 98.75 99 THR A N 1
ATOM 777 C CA . THR A 1 99 ? -10.82 -5.879 -8.961 1 98.75 99 THR A CA 1
ATOM 778 C C . THR A 1 99 ? -11.438 -7.141 -9.555 1 98.75 99 THR A C 1
ATOM 780 O O . THR A 1 99 ? -10.727 -8 -10.086 1 98.75 99 THR A O 1
ATOM 783 N N . HIS A 1 100 ? -12.758 -7.254 -9.461 1 98.69 100 HIS A N 1
ATOM 784 C CA . HIS A 1 100 ? -13.453 -8.422 -9.977 1 98.69 100 HIS A CA 1
ATOM 785 C C . HIS A 1 100 ? -14.359 -8.055 -11.148 1 98.69 100 HIS A C 1
ATOM 787 O O . HIS A 1 100 ? -14.914 -6.957 -11.188 1 98.69 100 HIS A O 1
ATOM 793 N N . ASP A 1 101 ? -14.5 -8.969 -12.062 1 98.44 101 ASP A N 1
ATOM 794 C CA . ASP A 1 101 ? -15.508 -8.773 -13.102 1 98.44 101 ASP A CA 1
ATOM 795 C C . ASP A 1 101 ? -16.859 -9.305 -12.648 1 98.44 101 ASP A C 1
ATOM 797 O O . ASP A 1 101 ? -17.047 -9.656 -11.484 1 98.44 101 ASP A O 1
ATOM 801 N N . GLU A 1 102 ? -17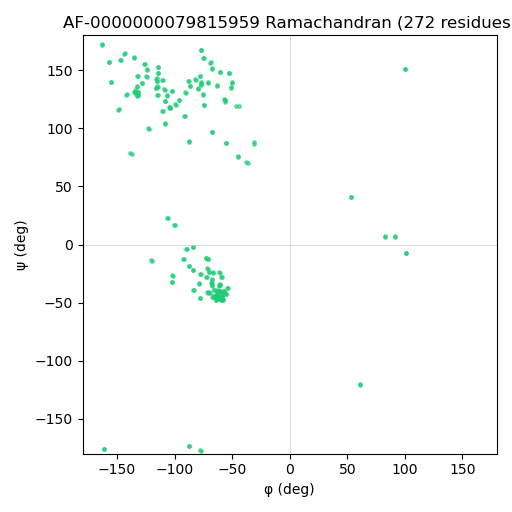.812 -9.312 -13.508 1 97.38 102 GLU A N 1
ATOM 802 C CA . GLU A 1 102 ? -19.188 -9.672 -13.18 1 97.38 102 GLU A CA 1
ATOM 803 C C . GLU A 1 102 ? -19.297 -11.148 -12.797 1 97.38 102 GLU A C 1
ATOM 805 O O . GLU A 1 102 ? -20.219 -11.539 -12.086 1 97.38 102 GLU A O 1
ATOM 810 N N . GLU A 1 103 ? -18.375 -11.945 -13.242 1 97.44 103 GLU A N 1
ATOM 811 C CA . GLU A 1 103 ? -18.375 -13.375 -12.93 1 97.44 103 GLU A CA 1
ATOM 812 C C . GLU A 1 103 ? -17.594 -13.656 -11.656 1 97.44 103 GLU A C 1
ATOM 814 O O . GLU A 1 103 ? -17.453 -14.812 -11.25 1 97.44 103 GLU A O 1
ATOM 819 N N . GLY A 1 104 ? -17 -12.617 -11.102 1 97.19 104 GLY A N 1
ATOM 820 C CA . GLY A 1 104 ? -16.281 -12.766 -9.844 1 97.19 104 GLY A CA 1
ATOM 821 C C . GLY A 1 104 ? -14.805 -13.086 -10.039 1 97.19 104 GLY A C 1
ATOM 822 O O . GLY A 1 104 ? -14.086 -13.352 -9.07 1 97.19 104 GLY A O 1
ATOM 823 N N . LYS A 1 105 ? -14.375 -13.039 -11.273 1 98.75 105 LYS A N 1
ATOM 824 C CA . LYS A 1 105 ? -12.961 -13.289 -11.539 1 98.75 105 LYS A CA 1
ATOM 825 C C . LYS A 1 105 ? -12.125 -12.039 -11.289 1 98.75 105 LYS A C 1
ATOM 827 O O . LYS A 1 105 ? -12.547 -10.93 -11.617 1 98.75 105 LYS A O 1
ATOM 832 N N . ILE A 1 106 ? -10.953 -12.258 -10.742 1 98.81 106 ILE A N 1
ATOM 833 C CA . ILE A 1 106 ? -10.039 -11.148 -10.484 1 98.81 106 ILE A CA 1
ATOM 834 C C . ILE A 1 106 ? -9.414 -10.672 -11.797 1 98.81 106 ILE A C 1
ATOM 836 O O . ILE A 1 106 ? -8.703 -11.43 -12.461 1 98.81 106 ILE A O 1
ATOM 840 N N . THR A 1 107 ? -9.633 -9.422 -12.117 1 98.88 107 THR A N 1
ATOM 841 C CA . THR A 1 107 ? -9.117 -8.852 -13.359 1 98.88 107 THR A CA 1
ATOM 842 C C . THR A 1 107 ? -7.875 -8.008 -13.094 1 98.88 107 THR A C 1
ATOM 844 O O . THR A 1 107 ? -7.082 -7.758 -14 1 98.88 107 THR A O 1
ATOM 847 N N . GLU A 1 108 ? -7.754 -7.477 -11.914 1 98.88 108 GLU A N 1
ATOM 848 C CA . GLU A 1 108 ? -6.582 -6.742 -11.453 1 98.88 108 GLU A CA 1
ATOM 849 C C . GLU A 1 108 ? -6.184 -7.172 -10.047 1 98.88 108 GLU A C 1
ATOM 851 O O . GLU A 1 108 ? -7.035 -7.312 -9.164 1 98.88 108 GLU A O 1
ATOM 856 N N . PHE A 1 109 ? -4.98 -7.438 -9.883 1 98.81 109 PHE A N 1
ATOM 857 C CA . PHE A 1 109 ? -4.348 -7.773 -8.609 1 98.81 109 PHE A CA 1
ATOM 858 C C . PHE A 1 109 ? -3.193 -6.824 -8.312 1 98.81 109 PHE A C 1
ATOM 860 O O . PHE A 1 109 ? -2.086 -7.004 -8.82 1 98.81 109 PHE A O 1
ATOM 867 N N . VAL A 1 110 ? -3.443 -5.805 -7.441 1 98.69 110 VAL A N 1
ATOM 868 C CA . VAL A 1 110 ? -2.459 -4.777 -7.109 1 98.69 110 VAL A CA 1
ATOM 869 C C . VAL A 1 110 ? -1.921 -5.012 -5.699 1 98.69 110 VAL A C 1
ATOM 871 O O . VAL A 1 110 ? -2.693 -5.195 -4.754 1 98.69 110 VAL A O 1
ATOM 874 N N . VAL A 1 111 ? -0.619 -5.043 -5.551 1 98.56 111 VAL A N 1
ATOM 875 C CA . VAL A 1 111 ? 0.012 -5.215 -4.246 1 98.56 111 VAL A CA 1
ATOM 876 C C . VAL A 1 111 ? 0.796 -3.955 -3.883 1 98.56 111 VAL A C 1
ATOM 878 O O . VAL A 1 111 ? 1.548 -3.426 -4.703 1 98.56 111 VAL A O 1
ATOM 881 N N . MET A 1 112 ? 0.563 -3.428 -2.703 1 98.56 112 MET A N 1
ATOM 882 C CA . MET A 1 112 ? 1.333 -2.33 -2.123 1 98.56 112 MET A CA 1
ATOM 883 C C . MET A 1 112 ? 1.898 -2.721 -0.762 1 98.56 112 MET A C 1
ATOM 885 O O . MET A 1 112 ? 1.334 -3.57 -0.072 1 98.56 112 MET A O 1
ATOM 889 N N . ALA A 1 113 ? 3.023 -2.133 -0.427 1 98.19 113 ALA A N 1
ATOM 890 C CA . ALA A 1 113 ? 3.65 -2.533 0.83 1 98.19 113 ALA A CA 1
ATOM 891 C C . ALA A 1 113 ? 4.383 -1.359 1.477 1 98.19 113 ALA A C 1
ATOM 893 O O . ALA A 1 113 ? 4.715 -0.382 0.804 1 98.19 113 ALA A O 1
ATOM 894 N N . ARG A 1 114 ? 4.594 -1.47 2.695 1 98.69 114 ARG A N 1
ATOM 895 C CA . ARG A 1 114 ? 5.391 -0.603 3.557 1 98.69 114 ARG A CA 1
ATOM 896 C C . ARG A 1 114 ? 6.121 -1.412 4.625 1 98.69 114 ARG A C 1
ATOM 898 O O . ARG A 1 114 ? 5.73 -2.541 4.93 1 98.69 114 ARG A O 1
ATOM 905 N N . PRO A 1 115 ? 7.129 -0.822 5.277 1 98.69 115 PRO A N 1
ATOM 906 C CA . PRO A 1 115 ? 7.836 0.413 4.938 1 98.69 115 PRO A CA 1
ATOM 907 C C . PRO A 1 115 ? 8.852 0.22 3.812 1 98.69 115 PRO A C 1
ATOM 909 O O . PRO A 1 115 ? 9 -0.891 3.297 1 98.69 115 PRO A O 1
ATOM 912 N N . LEU A 1 116 ? 9.578 1.254 3.492 1 98.62 116 LEU A N 1
ATOM 913 C CA . LEU A 1 116 ? 10.547 1.234 2.402 1 98.62 116 LEU A CA 1
ATOM 914 C C . LEU A 1 116 ? 11.57 0.124 2.609 1 98.62 116 LEU A C 1
ATOM 916 O O . LEU A 1 116 ? 11.883 -0.618 1.675 1 98.62 116 LEU A O 1
ATOM 920 N N . SER A 1 117 ? 12.031 -0.065 3.818 1 98.38 117 SER A N 1
ATOM 921 C CA . SER A 1 117 ? 13.023 -1.1 4.102 1 98.38 117 SER A CA 1
ATOM 922 C C . SER A 1 117 ? 12.461 -2.492 3.836 1 98.38 117 SER A C 1
ATOM 924 O O . SER A 1 117 ? 13.164 -3.361 3.314 1 98.38 117 SER A O 1
ATOM 926 N N . GLY A 1 118 ? 11.258 -2.725 4.258 1 98.5 118 GLY A N 1
ATOM 927 C CA . GLY A 1 118 ? 10.609 -3.994 3.979 1 98.5 118 GLY A CA 1
ATOM 928 C C . GLY A 1 118 ? 10.406 -4.25 2.496 1 98.5 118 GLY A C 1
ATOM 929 O O . GLY A 1 118 ? 10.602 -5.371 2.021 1 98.5 118 GLY A O 1
ATOM 930 N N . LEU A 1 119 ? 10.016 -3.199 1.764 1 98.62 119 LEU A N 1
ATOM 931 C CA . LEU A 1 119 ? 9.789 -3.33 0.328 1 98.62 119 LEU A CA 1
ATOM 932 C C . LEU A 1 119 ? 11.102 -3.6 -0.402 1 98.62 119 LEU A C 1
ATOM 934 O O . LEU A 1 119 ? 11.133 -4.359 -1.371 1 98.62 119 LEU A O 1
ATOM 938 N N . ILE A 1 120 ? 12.211 -3.008 0.065 1 98.56 120 ILE A N 1
ATOM 939 C CA . ILE A 1 120 ? 13.523 -3.264 -0.506 1 98.56 120 ILE A CA 1
ATOM 940 C C . ILE A 1 120 ? 13.906 -4.727 -0.289 1 98.56 120 ILE A C 1
ATOM 942 O O . ILE A 1 120 ? 14.344 -5.406 -1.22 1 98.56 120 ILE A O 1
ATOM 946 N N . ALA A 1 121 ? 13.695 -5.191 0.931 1 98.62 121 ALA A N 1
ATOM 947 C CA . ALA A 1 121 ? 13.977 -6.59 1.223 1 98.62 121 ALA A CA 1
ATOM 948 C C . ALA A 1 121 ? 13.148 -7.52 0.339 1 98.62 121 ALA A C 1
ATOM 950 O O . ALA A 1 121 ? 13.656 -8.516 -0.18 1 98.62 121 ALA A O 1
ATOM 951 N N . LEU A 1 122 ? 11.891 -7.211 0.194 1 98.5 122 LEU A N 1
ATOM 952 C CA . LEU A 1 122 ? 10.992 -7.996 -0.642 1 98.5 122 LEU A CA 1
ATOM 953 C C . LEU A 1 122 ? 11.469 -8.016 -2.09 1 98.5 122 LEU A C 1
ATOM 955 O O . LEU A 1 122 ? 11.523 -9.07 -2.719 1 98.5 122 LEU A O 1
ATOM 959 N N . ALA A 1 123 ? 11.836 -6.855 -2.631 1 98.38 123 ALA A N 1
ATOM 960 C CA . ALA A 1 123 ? 12.297 -6.734 -4.012 1 98.38 123 ALA A CA 1
ATOM 961 C C . ALA A 1 123 ? 13.562 -7.555 -4.242 1 98.38 123 ALA A C 1
ATOM 963 O O . ALA A 1 123 ? 13.703 -8.211 -5.277 1 98.38 123 ALA A O 1
ATOM 964 N N . GLN A 1 124 ? 14.43 -7.516 -3.271 1 98.31 124 GLN A N 1
ATOM 965 C CA . GLN A 1 124 ? 15.68 -8.266 -3.381 1 98.31 124 GLN A CA 1
ATOM 966 C C . GLN A 1 124 ? 15.414 -9.773 -3.365 1 98.31 124 GLN A C 1
ATOM 968 O O . GLN A 1 124 ? 15.969 -10.508 -4.18 1 98.31 124 GLN A O 1
ATOM 973 N N . ALA A 1 125 ? 14.586 -10.164 -2.461 1 98.06 125 ALA A N 1
ATOM 974 C CA . ALA A 1 125 ? 14.273 -11.586 -2.342 1 98.06 125 ALA A CA 1
ATOM 975 C C . ALA A 1 125 ? 13.562 -12.094 -3.594 1 98.06 125 ALA A C 1
ATOM 977 O O . ALA A 1 125 ? 13.891 -13.164 -4.105 1 98.06 125 ALA A O 1
ATOM 978 N N . MET A 1 126 ? 12.594 -11.32 -4.094 1 97.81 126 MET A N 1
ATOM 979 C CA . MET A 1 126 ? 11.875 -11.688 -5.312 1 97.81 126 MET A CA 1
ATOM 980 C C . MET A 1 126 ? 12.82 -11.711 -6.512 1 97.81 126 MET A C 1
ATOM 982 O O . MET A 1 126 ? 12.742 -12.602 -7.355 1 97.81 126 MET A O 1
ATOM 986 N N . GLY A 1 127 ? 13.633 -10.68 -6.566 1 97 127 GLY A N 1
ATOM 987 C CA . GLY A 1 127 ? 14.586 -10.625 -7.656 1 97 127 GLY A CA 1
ATOM 988 C C . GLY A 1 127 ? 15.461 -11.867 -7.742 1 97 127 GLY A C 1
ATOM 989 O O . GLY A 1 127 ? 15.703 -12.391 -8.836 1 97 127 GLY A O 1
ATOM 990 N N . ALA A 1 128 ? 15.922 -12.344 -6.629 1 96.5 128 ALA A N 1
ATOM 991 C CA . ALA A 1 128 ? 16.766 -13.539 -6.566 1 96.5 128 ALA A CA 1
ATOM 992 C C . ALA A 1 128 ? 16.016 -14.758 -7.094 1 96.5 128 ALA A C 1
ATOM 994 O O . ALA A 1 128 ? 16.578 -15.562 -7.836 1 96.5 128 ALA A O 1
ATOM 995 N N . ARG A 1 129 ? 14.789 -14.898 -6.754 1 96.19 129 ARG A N 1
ATOM 996 C CA . ARG A 1 129 ? 13.992 -16.047 -7.18 1 96.19 129 ARG A CA 1
ATOM 997 C C . ARG A 1 129 ? 13.703 -15.977 -8.672 1 96.19 129 ARG A C 1
ATOM 999 O O . ARG A 1 129 ? 13.766 -17 -9.367 1 96.19 129 ARG A O 1
ATOM 1006 N N . LEU A 1 130 ? 13.398 -14.766 -9.148 1 96 130 LEU A N 1
ATOM 1007 C CA . LEU A 1 130 ? 13.031 -14.602 -10.547 1 96 130 LEU A CA 1
ATOM 1008 C C . LEU A 1 130 ? 14.242 -14.758 -11.453 1 96 130 LEU A C 1
ATOM 1010 O O . LEU A 1 130 ? 14.117 -15.164 -12.609 1 96 130 LEU A O 1
ATOM 1014 N N . GLU A 1 131 ? 15.375 -14.43 -10.898 1 95.88 131 GLU A N 1
ATOM 1015 C CA . GLU A 1 131 ? 16.594 -14.703 -11.641 1 95.88 131 GLU A CA 1
ATOM 1016 C C . GLU A 1 131 ? 16.812 -16.203 -11.82 1 95.88 131 GLU A C 1
ATOM 1018 O O . GLU A 1 131 ? 17.219 -16.656 -12.883 1 95.88 131 GLU A O 1
ATOM 1023 N N . ALA A 1 132 ? 16.516 -16.969 -10.836 1 95.31 132 ALA A N 1
ATOM 1024 C CA . ALA A 1 132 ? 16.703 -18.406 -10.844 1 95.31 132 ALA A CA 1
ATOM 1025 C C . ALA A 1 132 ? 15.594 -19.109 -11.617 1 95.31 132 ALA A C 1
ATOM 1027 O O . ALA A 1 132 ? 15.812 -20.156 -12.234 1 95.31 132 ALA A O 1
ATOM 1028 N N . ASP A 1 133 ? 14.406 -18.562 -11.57 1 95.62 133 ASP A N 1
ATOM 1029 C CA . ASP A 1 133 ? 13.211 -19.094 -12.227 1 95.62 133 ASP A CA 1
ATOM 1030 C C . ASP A 1 133 ? 12.391 -17.984 -12.867 1 95.62 133 ASP A C 1
ATOM 1032 O O . ASP A 1 133 ? 11.352 -17.594 -12.344 1 95.62 133 ASP A O 1
ATOM 1036 N N . PRO A 1 134 ? 12.836 -17.516 -14.07 1 94 134 PRO A N 1
ATOM 1037 C CA . PRO A 1 134 ? 12.203 -16.359 -14.703 1 94 134 PRO A CA 1
ATOM 1038 C C . PRO A 1 134 ? 10.789 -16.656 -15.188 1 94 134 PRO A C 1
ATOM 1040 O O . PRO A 1 134 ? 10.422 -17.812 -15.359 1 94 134 PRO A O 1
ATOM 1043 N N . VAL A 1 135 ? 10 -15.617 -15.312 1 90.44 135 VAL A N 1
ATOM 1044 C CA . VAL A 1 135 ? 8.68 -15.742 -15.93 1 90.44 135 VAL A CA 1
ATOM 1045 C C . VAL A 1 135 ? 8.812 -16.328 -17.328 1 90.44 135 VAL A C 1
ATOM 1047 O O . VAL A 1 135 ? 9.586 -15.82 -18.156 1 90.44 135 VAL A O 1
ATOM 1050 N N . PRO A 1 136 ? 8.125 -17.406 -17.469 1 84 136 PRO A N 1
ATOM 1051 C CA . PRO A 1 136 ? 8.203 -18 -18.797 1 84 136 PRO A CA 1
ATOM 1052 C C . PRO A 1 136 ? 7.793 -17.016 -19.906 1 84 136 PRO A C 1
ATOM 1054 O O . PRO A 1 136 ? 6.871 -16.219 -19.719 1 84 136 PRO A O 1
ATOM 1057 N N . LYS A 1 137 ? 8.695 -16.781 -20.922 1 75.75 137 LYS A N 1
ATOM 1058 C CA . LYS A 1 137 ? 8.391 -15.969 -22.094 1 75.75 137 LYS A CA 1
ATOM 1059 C C . LYS A 1 137 ? 7.352 -16.641 -22.984 1 75.75 137 LYS A C 1
ATOM 1061 O O . LYS A 1 137 ? 7.406 -17.859 -23.203 1 75.75 137 LYS A O 1
ATOM 1066 N N . GLY A 1 138 ? 6.102 -16.328 -22.906 1 53.59 138 GLY A N 1
ATOM 1067 C CA . GLY A 1 138 ? 5.219 -16.938 -23.891 1 53.59 138 GLY A CA 1
ATOM 1068 C C . GLY A 1 138 ? 5.812 -16.953 -25.281 1 53.59 138 GLY A C 1
ATOM 1069 O O . GLY A 1 138 ? 6.762 -16.219 -25.578 1 53.59 138 GLY A O 1
ATOM 1070 N N . MET B 1 1 ? -25.953 -0.093 -14.672 1 32.72 1 MET B N 1
ATOM 1071 C CA . MET B 1 1 ? -25.734 -0.529 -13.289 1 32.72 1 MET B CA 1
ATOM 1072 C C . MET B 1 1 ? -25.453 0.663 -12.383 1 32.72 1 MET B C 1
ATOM 1074 O O . MET B 1 1 ? -24.531 1.435 -12.625 1 32.72 1 MET B O 1
ATOM 1078 N N . THR B 1 2 ? -26.422 1.332 -11.961 1 38.16 2 THR B N 1
ATOM 1079 C CA . THR B 1 2 ? -26.391 2.633 -11.305 1 38.16 2 THR B CA 1
ATOM 1080 C C . THR B 1 2 ? -25.297 2.672 -10.234 1 38.16 2 THR B C 1
ATOM 1082 O O . THR B 1 2 ? -25.266 1.822 -9.344 1 38.16 2 THR B O 1
ATOM 1085 N N . THR B 1 3 ? -24.094 2.785 -10.539 1 43.06 3 THR B N 1
ATOM 1086 C CA . THR B 1 3 ? -22.969 2.922 -9.625 1 43.06 3 THR B CA 1
ATOM 1087 C C . THR B 1 3 ? -23.344 3.797 -8.43 1 43.06 3 THR B C 1
ATOM 1089 O O . THR B 1 3 ? -23.781 4.934 -8.602 1 43.06 3 THR B O 1
ATOM 1092 N N . VAL B 1 4 ? -24.203 3.363 -7.473 1 47.75 4 VAL B N 1
ATOM 1093 C CA . VAL B 1 4 ? -24.453 4.145 -6.27 1 47.75 4 VAL B CA 1
ATOM 1094 C C . VAL B 1 4 ? -23.219 4.945 -5.891 1 47.75 4 VAL B C 1
ATOM 1096 O O . VAL B 1 4 ? -22.156 4.371 -5.652 1 47.75 4 VAL B O 1
ATOM 1099 N N . THR B 1 5 ? -23.125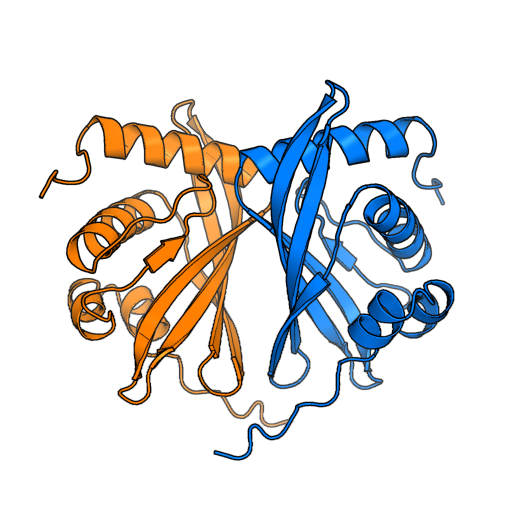 6.133 -6.438 1 62.09 5 THR B N 1
ATOM 1100 C CA . THR B 1 5 ? -21.969 6.992 -6.246 1 62.09 5 THR B CA 1
ATOM 1101 C C . THR B 1 5 ? -21.703 7.227 -4.762 1 62.09 5 THR B C 1
ATOM 1103 O O . THR B 1 5 ? -22.625 7.57 -4.012 1 62.09 5 THR B O 1
ATOM 1106 N N . GLN B 1 6 ? -20.969 6.383 -4.141 1 80.25 6 GLN B N 1
ATOM 1107 C CA . GLN B 1 6 ? -20.562 6.551 -2.756 1 80.25 6 GLN B CA 1
ATOM 1108 C C . GLN B 1 6 ? -20.047 7.969 -2.504 1 80.25 6 GLN B C 1
ATOM 1110 O O . GLN B 1 6 ? -19.375 8.547 -3.355 1 80.25 6 GLN B O 1
ATOM 1115 N N . SER B 1 7 ? -20.812 8.586 -1.562 1 90 7 SER B N 1
ATOM 1116 C CA . SER B 1 7 ? -20.312 9.898 -1.167 1 90 7 SER B CA 1
ATOM 1117 C C . SER B 1 7 ? -18.828 9.844 -0.816 1 90 7 SER B C 1
ATOM 1119 O O . SER B 1 7 ? -18.359 8.875 -0.207 1 90 7 SER B O 1
ATOM 1121 N N . PRO B 1 8 ? -18.141 10.828 -1.229 1 95.44 8 PRO B N 1
ATOM 1122 C CA . PRO B 1 8 ? -16.719 10.844 -0.869 1 95.44 8 PRO B CA 1
ATOM 1123 C C . PRO B 1 8 ? -16.5 10.938 0.639 1 95.44 8 PRO B C 1
ATOM 1125 O O . PRO B 1 8 ? -17.25 11.633 1.337 1 95.44 8 PRO B O 1
ATOM 1128 N N . HIS B 1 9 ? -15.57 10.156 1.104 1 96.81 9 HIS B N 1
ATOM 1129 C CA . HIS B 1 9 ? -15.125 10.32 2.482 1 96.81 9 HIS B CA 1
ATOM 1130 C C . HIS B 1 9 ? -14.734 11.773 2.764 1 96.81 9 HIS B C 1
ATOM 1132 O O . HIS B 1 9 ? -14.156 12.438 1.903 1 96.81 9 HIS B O 1
ATOM 1138 N N . PRO B 1 10 ? -14.914 12.289 3.957 1 96.81 10 PRO B N 1
ATOM 1139 C CA . PRO B 1 10 ? -14.594 13.68 4.254 1 96.81 10 PRO B CA 1
ATOM 1140 C C . PRO B 1 10 ? -13.133 14.023 3.961 1 96.81 10 PRO B C 1
ATOM 1142 O O . PRO B 1 10 ? -12.844 15.117 3.463 1 96.81 10 PRO B O 1
ATOM 1145 N N . LEU B 1 11 ? -12.188 13.148 4.27 1 97.81 11 LEU B N 1
ATOM 1146 C CA . LEU B 1 11 ? -10.789 13.406 3.953 1 97.81 11 LEU B CA 1
ATOM 1147 C C . LEU B 1 11 ? -10.602 13.602 2.451 1 97.81 11 LEU B C 1
ATOM 1149 O O . LEU B 1 11 ? -9.898 14.516 2.023 1 97.81 11 LEU B O 1
ATOM 1153 N N . ARG B 1 12 ? -11.156 12.727 1.69 1 97.44 12 ARG B N 1
ATOM 1154 C CA . ARG B 1 12 ? -11.078 12.82 0.236 1 97.44 12 ARG B CA 1
ATOM 1155 C C . ARG B 1 12 ? -11.656 14.141 -0.258 1 97.44 12 ARG B C 1
ATOM 1157 O O . ARG B 1 12 ? -11.039 14.828 -1.081 1 97.44 12 ARG B O 1
ATOM 1164 N N . ALA B 1 13 ? -12.781 14.461 0.242 1 96.56 13 ALA B N 1
ATOM 1165 C CA . ALA B 1 13 ? -13.438 15.703 -0.159 1 96.56 13 ALA B CA 1
ATOM 1166 C C . ALA B 1 13 ? -12.562 16.906 0.152 1 96.56 13 ALA B C 1
ATOM 1168 O O . ALA B 1 13 ? -12.453 17.828 -0.663 1 96.56 13 ALA B O 1
ATOM 1169 N N . LEU B 1 14 ? -11.984 16.938 1.313 1 96.19 14 LEU B N 1
ATOM 1170 C CA . LEU B 1 14 ? -11.133 18.047 1.731 1 96.19 14 LEU B CA 1
ATOM 1171 C C . LEU B 1 14 ? -9.891 18.141 0.85 1 96.19 14 LEU B C 1
ATOM 1173 O O . LEU B 1 14 ? -9.539 19.234 0.39 1 96.19 14 LEU B O 1
ATOM 1177 N N . VAL B 1 15 ? -9.188 17 0.611 1 95 15 VAL B N 1
ATOM 1178 C CA . VAL B 1 15 ? -7.988 16.984 -0.213 1 95 15 VAL B CA 1
ATOM 1179 C C . VAL B 1 15 ? -8.32 17.453 -1.629 1 95 15 VAL B C 1
ATOM 1181 O O . VAL B 1 15 ? -7.613 18.281 -2.199 1 95 15 VAL B O 1
ATOM 1184 N N . GLU B 1 16 ? -9.422 16.969 -2.184 1 93.38 16 GLU B N 1
ATOM 1185 C CA . GLU B 1 16 ? -9.805 17.281 -3.557 1 93.38 16 GLU B CA 1
ATOM 1186 C C . GLU B 1 16 ? -10.234 18.734 -3.693 1 93.38 16 GLU B C 1
ATOM 1188 O O . GLU B 1 16 ? -10.086 19.344 -4.758 1 93.38 16 GLU B O 1
ATOM 1193 N N . SER B 1 17 ? -10.648 19.312 -2.627 1 93.12 17 SER B N 1
ATOM 1194 C CA . SER B 1 17 ? -11.078 20.719 -2.672 1 93.12 17 SER B CA 1
ATOM 1195 C C . SER B 1 17 ? -9.922 21.656 -2.33 1 93.12 17 SER B C 1
ATOM 1197 O O . SER B 1 17 ? -10.062 22.875 -2.438 1 93.12 17 SER B O 1
ATOM 1199 N N . GLY B 1 18 ? -8.836 21.109 -1.818 1 90.06 18 GLY B N 1
ATOM 1200 C CA . GLY B 1 18 ? -7.684 21.922 -1.442 1 90.06 18 GLY B CA 1
ATOM 1201 C C . GLY B 1 18 ? -7.812 22.547 -0.066 1 90.06 18 GLY B C 1
ATOM 1202 O O . GLY B 1 18 ? -7.047 23.438 0.288 1 90.06 18 GLY B O 1
ATOM 1203 N N . ASN B 1 19 ? -8.812 22.188 0.624 1 87.81 19 ASN B N 1
ATOM 1204 C CA . ASN B 1 19 ? -9.008 22.672 1.985 1 87.81 19 ASN B CA 1
ATOM 1205 C C . ASN B 1 19 ? -8.297 21.781 3.004 1 87.81 19 ASN B C 1
ATOM 1207 O O . ASN B 1 19 ? -8.938 21.031 3.736 1 87.81 19 ASN B O 1
ATOM 1211 N N . HIS B 1 20 ? -7.07 22.031 3.318 1 89.12 20 HIS B N 1
ATOM 1212 C CA . HIS B 1 20 ? -6.258 21.156 4.16 1 89.12 20 HIS B CA 1
ATOM 1213 C C . HIS B 1 20 ? -6.441 21.484 5.637 1 89.12 20 HIS B C 1
ATOM 1215 O O . HIS B 1 20 ? -6.18 20.641 6.5 1 89.12 20 HIS B O 1
ATOM 1221 N N . GLU B 1 21 ? -6.938 22.625 5.922 1 90.06 21 GLU B N 1
ATOM 1222 C CA . GLU B 1 21 ? -7.145 23.031 7.309 1 90.06 21 GLU B CA 1
ATOM 1223 C C . GLU B 1 21 ? -8.227 22.188 7.973 1 90.06 21 GLU B C 1
ATOM 1225 O O . GLU B 1 21 ? -8.148 21.891 9.172 1 90.06 21 GLU B O 1
ATOM 1230 N N . GLY B 1 22 ? -9.172 21.734 7.238 1 95.44 22 GLY B N 1
ATOM 1231 C CA . GLY B 1 22 ? -10.281 20.953 7.766 1 95.44 22 GLY B CA 1
ATOM 1232 C C . GLY B 1 22 ? -9.867 19.562 8.195 1 95.44 22 GLY B C 1
ATOM 1233 O O . GLY B 1 22 ? -10.602 18.875 8.914 1 95.44 22 GLY B O 1
ATOM 1234 N N . ILE B 1 23 ? -8.672 19.141 7.812 1 97.19 23 ILE B N 1
ATOM 1235 C CA . ILE B 1 23 ? -8.219 17.781 8.086 1 97.19 23 ILE B CA 1
ATOM 1236 C C . ILE B 1 23 ? -8.016 17.594 9.586 1 97.19 23 ILE B C 1
ATOM 1238 O O . ILE B 1 23 ? -8.266 16.516 10.125 1 97.19 23 ILE B O 1
ATOM 1242 N N . GLU B 1 24 ? -7.613 18.641 10.211 1 97.56 24 GLU B N 1
ATOM 1243 C CA . GLU B 1 24 ? -7.375 18.562 11.656 1 97.56 24 GLU B CA 1
ATOM 1244 C C . GLU B 1 24 ? -8.602 18.031 12.391 1 97.56 24 GLU B C 1
ATOM 1246 O O . GLU B 1 24 ? -8.477 17.234 13.312 1 97.56 24 GLU B O 1
ATOM 1251 N N . GLU B 1 25 ? -9.75 18.375 11.992 1 97.44 25 GLU B N 1
ATOM 1252 C CA . GLU B 1 25 ? -11 18.016 12.656 1 97.44 25 GLU B CA 1
ATOM 1253 C C . GLU B 1 25 ? -11.312 16.531 12.477 1 97.44 25 GLU B C 1
ATOM 1255 O O . GLU B 1 25 ? -12.109 15.969 13.227 1 97.44 25 GLU B O 1
ATOM 1260 N N . LEU B 1 26 ? -10.75 15.945 11.516 1 98.5 26 LEU B N 1
ATOM 1261 C CA . LEU B 1 26 ? -11.016 14.539 11.242 1 98.5 26 LEU B CA 1
ATOM 1262 C C . LEU B 1 26 ? -10.133 13.641 12.102 1 98.5 26 LEU B C 1
ATOM 1264 O O . LEU B 1 26 ? -10.438 12.453 12.273 1 98.5 26 LEU B O 1
ATOM 1268 N N . LEU B 1 27 ? -9.016 14.188 12.586 1 98.75 27 LEU B N 1
ATOM 1269 C CA . LEU B 1 27 ? -8 13.359 13.227 1 98.75 27 LEU B CA 1
ATOM 1270 C C . LEU B 1 27 ? -8.25 13.266 14.734 1 98.75 27 LEU B C 1
ATOM 1272 O O . LEU B 1 27 ? -8.508 14.281 15.391 1 98.75 27 LEU B O 1
ATOM 1276 N N . HIS B 1 28 ? -8.219 12.07 15.258 1 98.81 28 HIS B N 1
ATOM 1277 C CA . HIS B 1 28 ? -8.164 11.891 16.703 1 98.81 28 HIS B CA 1
ATOM 1278 C C . HIS B 1 28 ? -6.902 12.523 17.281 1 98.81 28 HIS B C 1
ATOM 1280 O O . HIS B 1 28 ? -5.832 12.469 16.672 1 98.81 28 HIS B O 1
ATOM 1286 N N . PRO B 1 29 ? -6.953 13.023 18.5 1 98.38 29 PRO B N 1
ATOM 1287 C CA . PRO B 1 29 ? -5.766 13.633 19.094 1 98.38 29 PRO B CA 1
ATOM 1288 C C . PRO B 1 29 ? -4.586 12.664 19.188 1 98.38 29 PRO B C 1
ATOM 1290 O O . PRO B 1 29 ? -3.43 13.086 19.109 1 98.38 29 PRO B O 1
ATOM 1293 N N . ASP B 1 30 ? -4.883 11.391 19.297 1 98.31 30 ASP B N 1
ATOM 1294 C CA . ASP B 1 30 ? -3.84 10.391 19.453 1 98.31 30 ASP B CA 1
ATOM 1295 C C . ASP B 1 30 ? -3.645 9.586 18.172 1 98.31 30 ASP B C 1
ATOM 1297 O O . ASP B 1 30 ? -3.236 8.422 18.219 1 98.31 30 ASP B O 1
ATOM 1301 N N . VAL B 1 31 ? -4.016 10.109 17.078 1 98.81 31 VAL B N 1
ATOM 1302 C CA . VAL B 1 31 ? -3.904 9.406 15.812 1 98.81 31 VAL B CA 1
ATOM 1303 C C . VAL B 1 31 ? -2.486 8.867 15.641 1 98.81 31 VAL B C 1
ATOM 1305 O O . VAL B 1 31 ? -1.515 9.539 16 1 98.81 31 VAL B O 1
ATOM 1308 N N . GLN B 1 32 ? -2.418 7.656 15.211 1 98.75 32 GLN B N 1
ATOM 1309 C CA . GLN B 1 32 ? -1.156 7.086 14.75 1 98.75 32 GLN B CA 1
ATOM 1310 C C . GLN B 1 32 ? -1.031 7.184 13.234 1 98.75 32 GLN B C 1
ATOM 1312 O O . GLN B 1 32 ? -1.923 6.746 12.5 1 98.75 32 GLN B O 1
ATOM 1317 N N . PHE B 1 33 ? 0.081 7.828 12.836 1 98.62 33 PHE B N 1
ATOM 1318 C CA . PHE B 1 33 ? 0.398 7.91 11.414 1 98.62 33 PHE B CA 1
ATOM 1319 C C . PHE B 1 33 ? 1.517 6.938 11.055 1 98.62 33 PHE B C 1
ATOM 1321 O O . PHE B 1 33 ? 2.627 7.039 11.586 1 98.62 33 PHE B O 1
ATOM 1328 N N . ARG B 1 34 ? 1.206 5.98 10.172 1 98.56 34 ARG B N 1
ATOM 1329 C CA . ARG B 1 34 ? 2.193 5.027 9.672 1 98.56 34 ARG B CA 1
ATOM 1330 C C . ARG B 1 34 ? 2.543 5.305 8.219 1 98.56 34 ARG B C 1
ATOM 1332 O O . ARG B 1 34 ? 1.763 4.996 7.316 1 98.56 34 ARG B O 1
ATOM 1339 N N . SER B 1 35 ? 3.725 5.895 8.039 1 98 35 SER B N 1
ATOM 1340 C CA . SER B 1 35 ? 4.16 6.352 6.723 1 98 35 SER B CA 1
ATOM 1341 C C . SER B 1 35 ? 4.57 5.18 5.836 1 98 35 SER B C 1
ATOM 1343 O O . SER B 1 35 ? 4.848 4.09 6.332 1 98 35 SER B O 1
ATOM 1345 N N . PRO B 1 36 ? 4.613 5.367 4.551 1 98.56 36 PRO B N 1
ATOM 1346 C CA . PRO B 1 36 ? 5.09 4.312 3.658 1 98.56 36 PRO B CA 1
ATOM 1347 C C . PRO B 1 36 ? 6.605 4.117 3.732 1 98.56 36 PRO B C 1
ATOM 1349 O O . PRO B 1 36 ? 7.121 3.086 3.299 1 98.56 36 PRO B O 1
ATOM 1352 N N . ALA B 1 37 ? 7.27 5.055 4.371 1 97.81 37 ALA B N 1
ATOM 1353 C CA . ALA B 1 37 ? 8.727 5.082 4.234 1 97.81 37 ALA B CA 1
ATOM 1354 C C . ALA B 1 37 ? 9.406 4.496 5.469 1 97.81 37 ALA B C 1
ATOM 1356 O O . ALA B 1 37 ? 10.477 3.893 5.367 1 97.81 37 ALA B O 1
ATOM 1357 N N . VAL B 1 38 ? 8.75 4.695 6.617 1 97.25 38 VAL B N 1
ATOM 1358 C CA . VAL B 1 38 ? 9.484 4.34 7.828 1 97.25 38 VAL B CA 1
ATOM 1359 C C . VAL B 1 38 ? 8.641 3.379 8.672 1 97.25 38 VAL B C 1
ATOM 1361 O O . VAL B 1 38 ? 7.414 3.377 8.586 1 97.25 38 VAL B O 1
ATOM 1364 N N . HIS B 1 39 ? 9.25 2.543 9.531 1 96.75 39 HIS B N 1
ATOM 1365 C CA . HIS B 1 39 ? 8.602 1.487 10.305 1 96.75 39 HIS B CA 1
ATOM 1366 C C . HIS B 1 39 ? 7.863 2.059 11.508 1 96.75 39 HIS B C 1
ATOM 1368 O O . HIS B 1 39 ? 6.711 1.708 11.758 1 96.75 39 HIS B O 1
ATOM 1374 N N . THR B 1 40 ? 8.531 2.932 12.195 1 96.88 40 THR B N 1
ATOM 1375 C CA . THR B 1 40 ? 7.996 3.455 13.445 1 96.88 40 THR B CA 1
ATOM 1376 C C . THR B 1 40 ? 6.879 4.457 13.18 1 96.88 40 THR B C 1
ATOM 1378 O O . THR B 1 40 ? 7.051 5.391 12.391 1 96.88 40 THR B O 1
ATOM 1381 N N . PRO B 1 41 ? 5.809 4.293 13.773 1 97.94 41 PRO B N 1
ATOM 1382 C CA . PRO B 1 41 ? 4.711 5.242 13.57 1 97.94 41 PRO B CA 1
ATOM 1383 C C . PRO B 1 41 ? 5.008 6.625 14.148 1 97.94 41 PRO B C 1
ATOM 1385 O O . PRO B 1 41 ? 5.762 6.742 15.117 1 97.94 41 PRO B O 1
ATOM 1388 N N . TYR B 1 42 ? 4.398 7.684 13.547 1 97.81 42 TYR B N 1
ATOM 1389 C CA . TYR B 1 42 ? 4.301 9.016 14.133 1 97.81 42 TYR B CA 1
ATOM 1390 C C . TYR B 1 42 ? 3.055 9.133 15 1 97.81 42 TYR B C 1
ATOM 1392 O O . TYR B 1 42 ? 1.984 8.641 14.641 1 97.81 42 TYR B O 1
ATOM 1400 N N . GLU B 1 43 ? 3.227 9.812 16.109 1 98 43 GLU B N 1
ATOM 1401 C CA . GLU B 1 43 ? 2.131 9.844 17.078 1 98 43 GLU B CA 1
ATOM 1402 C C . GLU B 1 43 ? 1.597 11.258 17.25 1 98 43 GLU B C 1
ATOM 1404 O O . GLU B 1 43 ? 2.371 12.203 17.406 1 98 43 GLU B O 1
ATOM 1409 N N . GLY B 1 44 ? 0.266 11.32 17.234 1 97.94 44 GLY B N 1
ATOM 1410 C CA . GLY B 1 44 ? -0.378 12.57 17.609 1 97.94 44 GLY B CA 1
ATOM 1411 C C . GLY B 1 44 ? -0.83 13.398 16.422 1 97.94 44 GLY B C 1
ATOM 1412 O O . GLY B 1 44 ? -0.191 13.383 15.367 1 97.94 44 GLY B O 1
ATOM 1413 N N . ARG B 1 45 ? -1.878 14.164 16.641 1 97.94 45 ARG B N 1
ATOM 1414 C CA . ARG B 1 45 ? -2.551 14.953 15.609 1 97.94 45 ARG B CA 1
ATOM 1415 C C . ARG B 1 45 ? -1.615 16 15.023 1 97.94 45 ARG B C 1
ATOM 1417 O O . ARG B 1 45 ? -1.544 16.172 13.805 1 97.94 45 ARG B O 1
ATOM 1424 N N . GLU B 1 46 ? -0.901 16.719 15.867 1 96.62 46 GLU B N 1
ATOM 1425 C CA . GLU B 1 46 ? -0.021 17.781 15.398 1 96.62 46 GLU B CA 1
ATOM 1426 C C . GLU B 1 46 ? 1.069 17.234 14.484 1 96.62 46 GLU B C 1
ATOM 1428 O O . GLU B 1 46 ? 1.336 17.797 13.414 1 96.62 46 GLU B O 1
ATOM 1433 N N . THR B 1 47 ? 1.643 16.141 14.914 1 97.56 47 THR B N 1
ATOM 1434 C CA . THR B 1 47 ? 2.676 15.492 14.117 1 97.56 47 THR B CA 1
ATOM 1435 C C . THR B 1 47 ? 2.109 15.016 12.789 1 97.56 47 THR B C 1
ATOM 1437 O O . THR B 1 47 ? 2.707 15.242 11.734 1 97.56 47 THR B O 1
ATOM 1440 N N . CYS B 1 48 ? 1.01 14.391 12.836 1 97.5 48 CYS B N 1
ATOM 1441 C CA . CYS B 1 48 ? 0.374 13.891 11.625 1 97.5 48 CYS B CA 1
ATOM 1442 C C . CYS B 1 48 ? 0.085 15.023 10.648 1 97.5 48 CYS B C 1
ATOM 1444 O O . CYS B 1 48 ? 0.397 14.922 9.461 1 97.5 48 CYS B O 1
ATOM 1446 N N . LEU B 1 49 ? -0.447 16.125 11.164 1 96.5 49 LEU B N 1
ATOM 1447 C CA . LEU B 1 49 ? -0.775 17.281 10.328 1 96.5 49 LEU B CA 1
ATOM 1448 C C . LEU B 1 49 ? 0.482 17.859 9.688 1 96.5 49 LEU B C 1
ATOM 1450 O O . LEU B 1 49 ? 0.46 18.266 8.523 1 96.5 49 LEU B O 1
ATOM 1454 N N . HIS B 1 50 ? 1.507 17.891 10.43 1 96.44 50 HIS B N 1
ATOM 1455 C CA . HIS B 1 50 ? 2.781 18.406 9.93 1 96.44 50 HIS B CA 1
ATOM 1456 C C . HIS B 1 50 ? 3.281 17.562 8.758 1 96.44 50 HIS B C 1
ATOM 1458 O O . HIS B 1 50 ? 3.678 18.109 7.727 1 96.44 50 HIS B O 1
ATOM 1464 N N . LEU B 1 51 ? 3.238 16.25 8.898 1 96.62 51 LEU B N 1
ATOM 1465 C CA . LEU B 1 51 ? 3.68 15.336 7.859 1 96.62 51 LEU B CA 1
ATOM 1466 C C . LEU B 1 51 ? 2.781 15.43 6.629 1 96.62 51 LEU B C 1
ATOM 1468 O O . LEU B 1 51 ? 3.273 15.5 5.5 1 96.62 51 LEU B O 1
ATOM 1472 N N . LEU B 1 52 ? 1.447 15.469 6.863 1 95.81 52 LEU B N 1
ATOM 1473 C CA . LEU B 1 52 ? 0.501 15.57 5.754 1 95.81 52 LEU B CA 1
ATOM 1474 C C . LEU B 1 52 ? 0.709 16.859 4.973 1 95.81 52 LEU B C 1
ATOM 1476 O O . LEU B 1 52 ? 0.547 16.891 3.752 1 95.81 52 LEU B O 1
ATOM 1480 N N . GLY B 1 53 ? 1.054 17.906 5.676 1 94.19 53 GLY B N 1
ATOM 1481 C CA . GLY B 1 53 ? 1.376 19.156 5.016 1 94.19 53 GLY B CA 1
ATOM 1482 C C . GLY B 1 53 ? 2.537 19.031 4.043 1 94.19 53 GLY B C 1
ATOM 1483 O O . GLY B 1 53 ? 2.492 19.594 2.945 1 94.19 53 GLY B O 1
ATOM 1484 N N . HIS B 1 54 ? 3.533 18.328 4.391 1 95.44 54 HIS B N 1
ATOM 1485 C CA . HIS B 1 54 ? 4.676 18.094 3.51 1 95.44 54 HIS B CA 1
ATOM 1486 C C . HIS B 1 54 ? 4.309 17.172 2.359 1 95.44 54 HIS B C 1
ATOM 1488 O O . HIS B 1 54 ? 4.695 17.406 1.214 1 95.44 54 HIS B O 1
ATOM 1494 N N . VAL B 1 55 ? 3.557 16.141 2.666 1 95.38 55 VAL B N 1
ATOM 1495 C CA . VAL B 1 55 ? 3.168 15.156 1.662 1 95.38 55 VAL B CA 1
ATOM 1496 C C . VAL B 1 55 ? 2.414 15.844 0.526 1 95.38 55 VAL B C 1
ATOM 1498 O O . VAL B 1 55 ? 2.654 15.555 -0.649 1 95.38 55 VAL B O 1
ATOM 1501 N N . VAL B 1 56 ? 1.55 16.719 0.822 1 93.38 56 VAL B N 1
ATOM 1502 C CA . VAL B 1 56 ? 0.755 17.438 -0.163 1 93.38 56 VAL B CA 1
ATOM 1503 C C . VAL B 1 56 ? 1.676 18.234 -1.09 1 93.38 56 VAL B C 1
ATOM 1505 O O . VAL B 1 56 ? 1.399 18.359 -2.285 1 93.38 56 VAL B O 1
ATOM 1508 N N . GLU B 1 57 ? 2.742 18.734 -0.555 1 94.06 57 GLU B N 1
ATOM 1509 C CA . GLU B 1 57 ? 3.682 19.531 -1.337 1 94.06 57 GLU B CA 1
ATOM 1510 C C . GLU B 1 57 ? 4.559 18.641 -2.219 1 94.06 57 GLU B C 1
ATOM 1512 O O . GLU B 1 57 ? 5.047 19.094 -3.262 1 94.06 57 GLU B O 1
ATOM 1517 N N . VAL B 1 58 ? 4.723 17.484 -1.826 1 97.12 58 VAL B N 1
ATOM 1518 C CA . VAL B 1 58 ? 5.633 16.562 -2.514 1 97.12 58 VAL B CA 1
ATOM 1519 C C . VAL B 1 58 ? 4.918 15.922 -3.699 1 97.12 58 VAL B C 1
ATOM 1521 O O . VAL B 1 58 ? 5.52 15.711 -4.754 1 97.12 58 VAL B O 1
ATOM 1524 N N . PHE B 1 59 ? 3.676 15.594 -3.539 1 97.56 59 PHE B N 1
ATOM 1525 C CA . PHE B 1 59 ? 2.936 14.938 -4.605 1 97.56 59 PHE B CA 1
ATOM 1526 C C . PHE B 1 59 ? 2.535 15.938 -5.688 1 97.56 59 PHE B C 1
ATOM 1528 O O . PHE B 1 59 ? 2.156 17.062 -5.383 1 97.56 59 PHE B O 1
ATOM 1535 N N . GLU B 1 60 ? 2.648 15.516 -6.898 1 97.88 60 GLU B N 1
ATOM 1536 C CA . GLU B 1 60 ? 2.211 16.234 -8.094 1 97.88 60 GLU B CA 1
ATOM 1537 C C . GLU B 1 60 ? 1.094 15.477 -8.812 1 97.88 60 GLU B C 1
ATOM 1539 O O . GLU B 1 60 ? 1.104 14.25 -8.867 1 97.88 60 GLU B O 1
ATOM 1544 N N . ASP B 1 61 ? 0.1 16.234 -9.375 1 97.44 61 ASP B N 1
ATOM 1545 C CA . ASP B 1 61 ? -1.021 15.656 -10.109 1 97.44 61 ASP B CA 1
ATOM 1546 C C . ASP B 1 61 ? -1.726 14.594 -9.266 1 97.44 61 ASP B C 1
ATOM 1548 O O . ASP B 1 61 ? -2.049 13.516 -9.773 1 97.44 61 ASP B O 1
ATOM 1552 N N . PHE B 1 62 ? -1.871 14.883 -8.062 1 97.75 62 PHE B N 1
ATOM 1553 C CA . PHE B 1 62 ? -2.459 13.945 -7.117 1 97.75 62 PHE B CA 1
ATOM 1554 C C . PHE B 1 62 ? -3.955 13.789 -7.363 1 97.75 62 PHE B C 1
ATOM 1556 O O . PHE B 1 62 ? -4.664 14.781 -7.539 1 97.75 62 PHE B O 1
ATOM 1563 N N . ARG B 1 63 ? -4.469 12.57 -7.27 1 97.38 63 ARG B N 1
ATOM 1564 C CA . ARG B 1 63 ? -5.902 12.305 -7.332 1 97.38 63 ARG B CA 1
ATOM 1565 C C . ARG B 1 63 ? -6.25 11 -6.625 1 97.38 63 ARG B C 1
ATOM 1567 O O . ARG B 1 63 ? -5.508 10.016 -6.723 1 97.38 63 ARG B O 1
ATOM 1574 N N . TYR B 1 64 ? -7.352 11.055 -5.934 1 98 64 TYR B N 1
ATOM 1575 C CA . TYR B 1 64 ? -7.949 9.797 -5.508 1 98 64 TYR B CA 1
ATOM 1576 C C . TYR B 1 64 ? -8.68 9.125 -6.664 1 98 64 TYR B C 1
ATOM 1578 O O . TYR B 1 64 ? -9.414 9.781 -7.41 1 98 64 TYR B O 1
ATOM 1586 N N . VAL B 1 65 ? -8.531 7.84 -6.789 1 97.62 65 VAL B N 1
ATOM 1587 C CA . VAL B 1 65 ? -9.102 7.184 -7.961 1 97.62 65 VAL B CA 1
ATOM 1588 C C . VAL B 1 65 ? -10.109 6.129 -7.523 1 97.62 65 VAL B C 1
ATOM 1590 O O . VAL B 1 65 ? -10.875 5.617 -8.336 1 97.62 65 VAL B O 1
ATOM 1593 N N . ASP B 1 66 ? -10.094 5.797 -6.262 1 97.19 66 ASP B N 1
ATOM 1594 C CA . ASP B 1 66 ? -11.039 4.812 -5.75 1 97.19 66 ASP B CA 1
ATOM 1595 C C . ASP B 1 66 ? -11.234 4.977 -4.242 1 97.19 66 ASP B C 1
ATOM 1597 O O . ASP B 1 66 ? -10.43 5.625 -3.572 1 97.19 66 ASP B O 1
ATOM 1601 N N . GLN B 1 67 ? -12.312 4.52 -3.762 1 97.81 67 GLN B N 1
ATOM 1602 C CA . GLN B 1 67 ? -12.664 4.5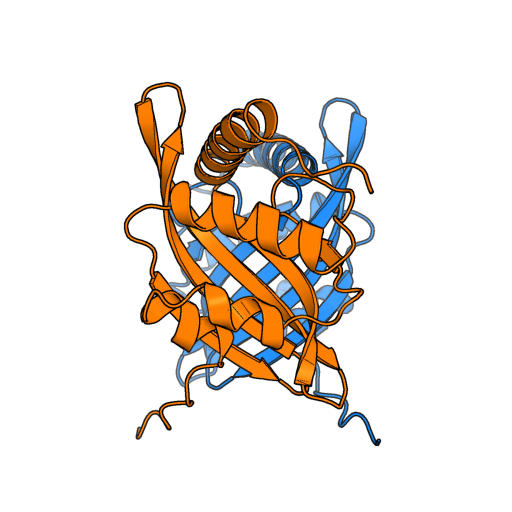04 -2.344 1 97.81 67 GLN B CA 1
ATOM 1603 C C . GLN B 1 67 ? -13.391 3.221 -1.971 1 97.81 67 GLN B C 1
ATOM 1605 O O . GLN B 1 67 ? -14.32 2.803 -2.666 1 97.81 67 GLN B O 1
ATOM 1610 N N . ILE B 1 68 ? -12.914 2.58 -0.931 1 96.12 68 ILE B N 1
ATOM 1611 C CA . ILE B 1 68 ? -13.594 1.397 -0.412 1 96.12 68 ILE B CA 1
ATOM 1612 C C . ILE B 1 68 ? -13.82 1.55 1.091 1 96.12 68 ILE B C 1
ATOM 1614 O O . ILE B 1 68 ? -12.953 2.066 1.805 1 96.12 68 ILE B O 1
ATOM 1618 N N . ASP B 1 69 ? -15.039 1.108 1.472 1 93.94 69 ASP B N 1
ATOM 1619 C CA . ASP B 1 69 ? -15.438 1.285 2.863 1 93.94 69 ASP B CA 1
ATOM 1620 C C . ASP B 1 69 ? -16.016 -0.008 3.436 1 93.94 69 ASP B C 1
ATOM 1622 O O . ASP B 1 69 ? -16.766 -0.716 2.758 1 93.94 69 ASP B O 1
ATOM 1626 N N . THR B 1 70 ? -15.609 -0.323 4.641 1 92.75 70 THR B N 1
ATOM 1627 C CA . THR B 1 70 ? -16.219 -1.395 5.418 1 92.75 70 THR B CA 1
ATOM 1628 C C . THR B 1 70 ? -16.141 -1.098 6.914 1 92.75 70 THR B C 1
ATOM 1630 O O . THR B 1 70 ? -15.039 -1.088 7.488 1 92.75 70 THR B O 1
ATOM 1633 N N . GLY B 1 71 ? -17.344 -0.933 7.531 1 93.06 71 GLY B N 1
ATOM 1634 C CA . GLY B 1 71 ? -17.344 -0.63 8.953 1 93.06 71 GLY B CA 1
ATOM 1635 C C . GLY B 1 71 ? -16.641 0.673 9.289 1 93.06 71 GLY B C 1
ATOM 1636 O O . GLY B 1 71 ? -17.016 1.734 8.789 1 93.06 71 GLY B O 1
ATOM 1637 N N . ASN B 1 72 ? -15.594 0.501 10.117 1 97 72 ASN B N 1
ATOM 1638 C CA . ASN B 1 72 ? -14.867 1.688 10.555 1 97 72 ASN B CA 1
ATOM 1639 C C . ASN B 1 72 ? -13.578 1.884 9.758 1 97 72 ASN B C 1
ATOM 1641 O O . ASN B 1 72 ? -12.664 2.578 10.211 1 97 72 ASN B O 1
ATOM 1645 N N . ARG B 1 73 ? -13.531 1.215 8.656 1 97.62 73 ARG B N 1
ATOM 1646 C CA . ARG B 1 73 ? -12.328 1.303 7.84 1 97.62 73 ARG B CA 1
ATOM 1647 C C . ARG B 1 73 ? -12.625 1.956 6.496 1 97.62 73 ARG B C 1
ATOM 1649 O O . ARG B 1 73 ? -13.688 1.721 5.906 1 97.62 73 ARG B O 1
ATOM 1656 N N . THR B 1 74 ? -11.742 2.777 6.027 1 97.94 74 THR B N 1
ATOM 1657 C CA . THR B 1 74 ? -11.797 3.379 4.699 1 97.94 74 THR B CA 1
ATOM 1658 C C . THR B 1 74 ? -10.453 3.248 3.994 1 97.94 74 THR B C 1
ATOM 1660 O O . THR B 1 74 ? -9.406 3.516 4.586 1 97.94 74 THR B O 1
ATOM 1663 N N . GLY B 1 75 ? -10.492 2.738 2.791 1 98.25 75 GLY B N 1
ATOM 1664 C CA . GLY B 1 75 ? -9.344 2.799 1.899 1 98.25 75 GLY B CA 1
ATOM 1665 C C . GLY B 1 75 ? -9.531 3.773 0.752 1 98.25 75 GLY B C 1
ATOM 1666 O O . GLY B 1 75 ? -10.523 3.699 0.024 1 98.25 75 GLY B O 1
ATOM 1667 N N . LEU B 1 76 ? -8.602 4.742 0.636 1 98.31 76 LEU B N 1
ATOM 1668 C CA . LEU B 1 76 ? -8.578 5.684 -0.476 1 98.31 76 LEU B CA 1
ATOM 1669 C C . LEU B 1 76 ? -7.387 5.422 -1.39 1 98.31 76 LEU B C 1
ATOM 1671 O O . LEU B 1 76 ? -6.234 5.551 -0.967 1 98.31 76 LEU B O 1
ATOM 1675 N N . VAL B 1 77 ? -7.688 5.02 -2.605 1 98.31 77 VAL B N 1
ATOM 1676 C CA . VAL B 1 77 ? -6.629 4.746 -3.576 1 98.31 77 VAL B CA 1
ATOM 1677 C C . VAL B 1 77 ? -6.254 6.031 -4.305 1 98.31 77 VAL B C 1
ATOM 1679 O O . VAL B 1 77 ? -7.133 6.793 -4.727 1 98.31 77 VAL B O 1
ATOM 1682 N N . PHE B 1 78 ? -4.934 6.223 -4.449 1 98.62 78 PHE B N 1
ATOM 1683 C CA . PHE B 1 78 ? -4.52 7.469 -5.078 1 98.62 78 PHE B CA 1
ATOM 1684 C C . PHE B 1 78 ? -3.432 7.219 -6.117 1 98.62 78 PHE B C 1
ATOM 1686 O O . PHE B 1 78 ? -2.799 6.16 -6.117 1 98.62 78 PHE B O 1
ATOM 1693 N N . ARG B 1 79 ? -3.283 8.172 -6.992 1 98.69 79 ARG B N 1
ATOM 1694 C CA . ARG B 1 79 ? -2.189 8.266 -7.953 1 98.69 79 ARG B CA 1
ATOM 1695 C C . ARG B 1 79 ? -1.587 9.672 -7.953 1 98.69 79 ARG B C 1
ATOM 1697 O O . ARG B 1 79 ? -2.301 10.656 -7.773 1 98.69 79 ARG B O 1
ATOM 1704 N N . ALA B 1 80 ? -0.31 9.68 -8.156 1 98.62 80 ALA B N 1
ATOM 1705 C CA . ALA B 1 80 ? 0.433 10.938 -8.18 1 98.62 80 ALA B CA 1
ATOM 1706 C C . ALA B 1 80 ? 1.803 10.758 -8.828 1 98.62 80 ALA B C 1
ATOM 1708 O O . ALA B 1 80 ? 2.164 9.648 -9.227 1 98.62 80 ALA B O 1
ATOM 1709 N N . ASN B 1 81 ? 2.404 11.82 -9.008 1 98.81 81 ASN B N 1
ATOM 1710 C CA . ASN B 1 81 ? 3.822 11.852 -9.352 1 98.81 81 ASN B CA 1
ATOM 1711 C C . ASN B 1 81 ? 4.656 12.492 -8.242 1 98.81 81 ASN B C 1
ATOM 1713 O O . ASN B 1 81 ? 4.141 13.281 -7.453 1 98.81 81 ASN B O 1
ATOM 1717 N N . VAL B 1 82 ? 5.871 12.086 -8.18 1 98.75 82 VAL B N 1
ATOM 1718 C CA . VAL B 1 82 ? 6.828 12.68 -7.254 1 98.75 82 VAL B CA 1
ATOM 1719 C C . VAL B 1 82 ? 8.125 13 -7.992 1 98.75 82 VAL B C 1
ATOM 1721 O O . VAL B 1 82 ? 8.648 12.164 -8.727 1 98.75 82 VAL B O 1
ATOM 1724 N N . THR B 1 83 ? 8.609 14.188 -7.816 1 98.44 83 THR B N 1
ATOM 1725 C CA . THR B 1 83 ? 9.93 14.555 -8.32 1 98.44 83 THR B CA 1
ATOM 1726 C C . THR B 1 83 ? 10.969 14.492 -7.211 1 98.44 83 THR B C 1
ATOM 1728 O O . THR B 1 83 ? 10.859 15.195 -6.203 1 98.44 83 THR B O 1
ATOM 1731 N N . ALA B 1 84 ? 11.969 13.672 -7.395 1 97.44 84 ALA B N 1
ATOM 1732 C CA . ALA B 1 84 ? 13.047 13.508 -6.422 1 97.44 84 ALA B CA 1
ATOM 1733 C C . ALA B 1 84 ? 14.031 14.664 -6.496 1 97.44 84 ALA B C 1
ATOM 1735 O O . ALA B 1 84 ? 14.008 15.453 -7.445 1 97.44 84 ALA B O 1
ATOM 1736 N N . PRO B 1 85 ? 14.875 14.727 -5.5 1 96.25 85 PRO B N 1
ATOM 1737 C CA . PRO B 1 85 ? 15.836 15.828 -5.461 1 96.25 85 PRO B CA 1
ATOM 1738 C C . PRO B 1 85 ? 16.781 15.828 -6.664 1 96.25 85 PRO B C 1
ATOM 1740 O O . PRO B 1 85 ? 17.281 16.891 -7.062 1 96.25 85 PRO B O 1
ATOM 1743 N N . ASP B 1 86 ? 16.953 14.711 -7.258 1 96.12 86 ASP B N 1
ATOM 1744 C CA . ASP B 1 86 ? 17.859 14.633 -8.398 1 96.12 86 ASP B CA 1
ATOM 1745 C C . ASP B 1 86 ? 17.156 15.047 -9.688 1 96.12 86 ASP B C 1
ATOM 1747 O O . ASP B 1 86 ? 17.75 14.961 -10.773 1 96.12 86 ASP B O 1
ATOM 1751 N N . GLY B 1 87 ? 15.938 15.344 -9.633 1 97.12 87 GLY B N 1
ATOM 1752 C CA . GLY B 1 87 ? 15.195 15.875 -10.766 1 97.12 87 GLY B CA 1
ATOM 1753 C C . GLY B 1 87 ? 14.352 14.828 -11.469 1 97.12 87 GLY B C 1
ATOM 1754 O O . GLY B 1 87 ? 13.547 15.164 -12.336 1 97.12 87 GLY B O 1
ATOM 1755 N N . THR B 1 88 ? 14.477 13.57 -11.109 1 97.56 88 THR B N 1
ATOM 1756 C CA . THR B 1 88 ? 13.711 12.508 -11.75 1 97.56 88 THR B CA 1
ATOM 1757 C C . THR B 1 88 ? 12.289 12.461 -11.188 1 97.56 88 THR B C 1
ATOM 1759 O O . THR B 1 88 ? 12.086 12.562 -9.977 1 97.56 88 THR B O 1
ATOM 1762 N N . THR B 1 89 ? 11.359 12.352 -12.133 1 98.56 89 THR B N 1
ATOM 1763 C CA . THR B 1 89 ? 9.961 12.219 -11.734 1 98.56 89 THR B CA 1
ATOM 1764 C C . THR B 1 89 ? 9.5 10.766 -11.859 1 98.56 89 THR B C 1
ATOM 1766 O O . THR B 1 89 ? 9.781 10.102 -12.859 1 98.56 89 THR B O 1
ATOM 1769 N N . LYS B 1 90 ? 8.844 10.297 -10.789 1 98.69 90 LYS B N 1
ATOM 1770 C CA . LYS B 1 90 ? 8.328 8.93 -10.742 1 98.69 90 LYS B CA 1
ATOM 1771 C C . LYS B 1 90 ? 6.828 8.922 -10.445 1 98.69 90 LYS B C 1
ATOM 1773 O O . LYS B 1 90 ? 6.332 9.781 -9.711 1 98.69 90 LYS B O 1
ATOM 1778 N N . ALA B 1 91 ? 6.188 7.961 -11.07 1 98.62 91 ALA B N 1
ATOM 1779 C CA . ALA B 1 91 ? 4.781 7.738 -10.734 1 98.62 91 ALA B CA 1
ATOM 1780 C C . ALA B 1 91 ? 4.645 6.969 -9.422 1 98.62 91 ALA B C 1
ATOM 1782 O O . ALA B 1 91 ? 5.469 6.109 -9.117 1 98.62 91 ALA B O 1
ATOM 1783 N N . VAL B 1 92 ? 3.609 7.328 -8.703 1 98.69 92 VAL B N 1
ATOM 1784 C CA . VAL B 1 92 ? 3.293 6.645 -7.453 1 98.69 92 VAL B CA 1
ATOM 1785 C C . VAL B 1 92 ? 1.805 6.309 -7.41 1 98.69 92 VAL B C 1
ATOM 1787 O O . VAL B 1 92 ? 0.962 7.141 -7.754 1 98.69 92 VAL B O 1
ATOM 1790 N N . GLU B 1 93 ? 1.506 5.137 -7.152 1 98.62 93 GLU B N 1
ATOM 1791 C CA . GLU B 1 93 ? 0.177 4.688 -6.75 1 98.62 93 GLU B CA 1
ATOM 1792 C C . GLU B 1 93 ? 0.163 4.246 -5.289 1 98.62 93 GLU B C 1
ATOM 1794 O O . GLU B 1 93 ? 1.135 3.664 -4.801 1 98.62 93 GLU B O 1
ATOM 1799 N N . GLY B 1 94 ? -0.938 4.566 -4.574 1 98.38 94 GLY B N 1
ATOM 1800 C CA . GLY B 1 94 ? -0.927 4.203 -3.166 1 98.38 94 GLY B CA 1
ATOM 1801 C C . GLY B 1 94 ? -2.312 4.172 -2.547 1 98.38 94 GLY B C 1
ATOM 1802 O O . GLY B 1 94 ? -3.316 4.254 -3.258 1 98.38 94 GLY B O 1
ATOM 1803 N N . TRP B 1 95 ? -2.279 3.912 -1.203 1 97.5 95 TRP B N 1
ATOM 1804 C CA . TRP B 1 95 ? -3.49 3.842 -0.392 1 97.5 95 TRP B CA 1
ATOM 1805 C C . TRP B 1 95 ? -3.322 4.625 0.905 1 97.5 95 TRP B C 1
ATOM 1807 O O . TRP B 1 95 ? -2.275 4.551 1.553 1 97.5 95 TRP B O 1
ATOM 1817 N N . ASP B 1 96 ? -4.301 5.453 1.191 1 98.62 96 ASP B N 1
ATOM 1818 C CA . ASP B 1 96 ? -4.566 5.883 2.561 1 98.62 96 ASP B CA 1
ATOM 1819 C C . ASP B 1 96 ? -5.566 4.953 3.244 1 98.62 96 ASP B C 1
ATOM 1821 O O . ASP B 1 96 ? -6.734 4.898 2.857 1 98.62 96 ASP B O 1
ATOM 1825 N N . TYR B 1 97 ? -5.105 4.188 4.211 1 98.69 97 TYR B N 1
ATOM 1826 C CA . TYR B 1 97 ? -5.957 3.27 4.961 1 98.69 97 TYR B CA 1
ATOM 1827 C C . TYR B 1 97 ? -6.277 3.826 6.34 1 98.69 97 TYR B C 1
ATOM 1829 O O . TYR B 1 97 ? -5.387 3.977 7.18 1 98.69 97 TYR B O 1
ATOM 1837 N N . LEU B 1 98 ? -7.551 4.059 6.559 1 98.81 98 LEU B N 1
ATOM 1838 C CA . LEU B 1 98 ? -7.988 4.824 7.723 1 98.81 98 LEU B CA 1
ATOM 1839 C C . LEU B 1 98 ? -8.805 3.949 8.672 1 98.81 98 LEU B C 1
ATOM 1841 O O . LEU B 1 98 ? -9.625 3.143 8.227 1 98.81 98 LEU B O 1
ATOM 1845 N N . THR B 1 99 ? -8.555 4.055 9.961 1 98.75 99 THR B N 1
ATOM 1846 C CA . THR B 1 99 ? -9.391 3.51 11.031 1 98.75 99 THR B 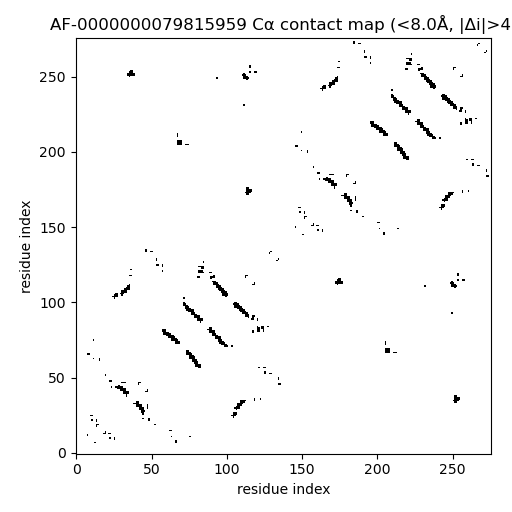CA 1
ATOM 1847 C C . THR B 1 99 ? -10.094 4.629 11.781 1 98.75 99 THR B C 1
ATOM 1849 O O . THR B 1 99 ? -9.477 5.629 12.156 1 98.75 99 THR B O 1
ATOM 1852 N N . HIS B 1 100 ? -11.391 4.453 12.008 1 98.69 100 HIS B N 1
ATOM 1853 C CA . HIS B 1 100 ? -12.172 5.465 12.711 1 98.69 100 HIS B CA 1
ATOM 1854 C C . HIS B 1 100 ? -12.672 4.945 14.055 1 98.69 100 HIS B C 1
ATOM 1856 O O . HIS B 1 100 ? -12.961 3.756 14.195 1 98.69 100 HIS B O 1
ATOM 1862 N N . ASP B 1 101 ? -12.781 5.836 14.992 1 98.44 101 ASP B N 1
ATOM 1863 C CA . ASP B 1 101 ? -13.445 5.465 16.234 1 98.44 101 ASP B CA 1
ATOM 1864 C C . ASP B 1 101 ? -14.953 5.684 16.141 1 98.44 101 ASP B C 1
ATOM 1866 O O . ASP B 1 101 ? -15.477 5.961 15.062 1 98.44 101 ASP B O 1
ATOM 1870 N N . GLU B 1 102 ? -15.648 5.52 17.188 1 97.38 102 GLU B N 1
ATOM 1871 C CA . GLU B 1 102 ? -17.109 5.578 17.219 1 97.38 102 GLU B CA 1
ATOM 1872 C C . GLU B 1 102 ? -17.609 6.984 16.906 1 97.38 102 GLU B C 1
ATOM 1874 O O . GLU B 1 102 ? -18.734 7.16 16.438 1 97.38 102 GLU B O 1
ATOM 1879 N N . GLU B 1 103 ? -16.797 7.965 17.141 1 97.44 103 GLU B N 1
ATOM 1880 C CA . GLU B 1 103 ? -17.156 9.352 16.875 1 97.44 103 GLU B CA 1
ATOM 1881 C C . GLU B 1 103 ? -16.781 9.766 15.453 1 97.44 103 GLU B C 1
ATOM 1883 O O . GLU B 1 103 ? -16.984 10.914 15.055 1 97.44 103 GLU B O 1
ATOM 1888 N N . GLY B 1 104 ? -16.141 8.852 14.734 1 97.25 104 GLY B N 1
ATOM 1889 C CA . GLY B 1 104 ? -15.789 9.125 13.352 1 97.25 104 GLY B CA 1
ATOM 1890 C C . GLY B 1 104 ? -14.414 9.742 13.195 1 97.25 104 GLY B C 1
ATOM 1891 O O . GLY B 1 104 ? -14.023 10.141 12.086 1 97.25 104 GLY B O 1
ATOM 1892 N N . LYS B 1 105 ? -13.695 9.812 14.289 1 98.75 105 LYS B N 1
ATOM 1893 C CA . LYS B 1 105 ? -12.352 10.367 14.211 1 98.75 105 LYS B CA 1
ATOM 1894 C C . LYS B 1 105 ? -11.352 9.312 13.742 1 98.75 105 LYS B C 1
ATOM 1896 O O . LYS B 1 105 ? -11.445 8.148 14.125 1 98.75 105 LYS B O 1
ATOM 1901 N N . ILE B 1 106 ? -10.414 9.758 12.938 1 98.81 106 ILE B N 1
ATOM 1902 C CA . ILE B 1 106 ? -9.375 8.867 12.445 1 98.81 106 ILE B CA 1
ATOM 1903 C C . ILE B 1 106 ? -8.367 8.57 13.555 1 98.81 106 ILE B C 1
ATOM 1905 O O . ILE B 1 106 ? -7.691 9.477 14.047 1 98.81 106 ILE B O 1
ATOM 1909 N N . THR B 1 107 ? -8.25 7.316 13.883 1 98.88 107 THR B N 1
ATOM 1910 C CA . THR B 1 107 ? -7.348 6.898 14.945 1 98.88 107 THR B CA 1
ATOM 1911 C C . THR B 1 107 ? -6.059 6.324 14.367 1 98.88 107 THR B C 1
ATOM 1913 O O . THR B 1 107 ? -5.035 6.27 15.055 1 98.88 107 THR B O 1
ATOM 1916 N N . GLU B 1 108 ? -6.102 5.789 13.188 1 98.88 108 GLU B N 1
ATOM 1917 C CA . GLU B 1 108 ? -4.945 5.301 12.438 1 98.88 10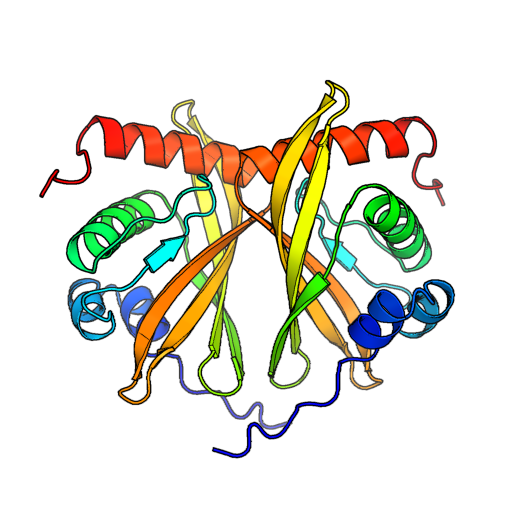8 GLU B CA 1
ATOM 1918 C C . GLU B 1 108 ? -4.992 5.766 10.984 1 98.88 108 GLU B C 1
ATOM 1920 O O . GLU B 1 108 ? -6.043 5.703 10.344 1 98.88 108 GLU B O 1
ATOM 1925 N N . PHE B 1 109 ? -3.955 6.285 10.547 1 98.81 109 PHE B N 1
ATOM 1926 C CA . PHE B 1 109 ? -3.727 6.715 9.172 1 98.81 109 PHE B CA 1
ATOM 1927 C C . PHE B 1 109 ? -2.508 6.02 8.578 1 98.81 109 PHE B C 1
ATOM 1929 O O . PHE B 1 109 ? -1.372 6.441 8.812 1 98.81 109 PHE B O 1
ATOM 1936 N N . VAL B 1 110 ? -2.738 4.949 7.77 1 98.69 110 VAL B N 1
ATOM 1937 C CA . VAL B 1 110 ? -1.671 4.141 7.191 1 98.69 110 VAL B CA 1
ATOM 1938 C C . VAL B 1 110 ? -1.546 4.441 5.699 1 98.69 110 VAL B C 1
ATOM 1940 O O . VAL B 1 110 ? -2.541 4.426 4.973 1 98.69 110 VAL B O 1
ATOM 1943 N N . VAL B 1 111 ? -0.351 4.75 5.25 1 98.62 111 VAL B N 1
ATOM 1944 C CA . VAL B 1 111 ? -0.102 5.012 3.836 1 98.62 111 VAL B CA 1
ATOM 1945 C C . VAL B 1 111 ? 0.817 3.934 3.264 1 98.62 111 VAL B C 1
ATOM 1947 O O . VAL B 1 111 ? 1.837 3.594 3.869 1 98.62 111 VAL B O 1
ATOM 1950 N N . MET B 1 112 ? 0.421 3.33 2.164 1 98.56 112 MET B N 1
ATOM 1951 C CA . MET B 1 112 ? 1.241 2.402 1.39 1 98.56 112 MET B CA 1
ATOM 1952 C C . MET B 1 112 ? 1.364 2.863 -0.059 1 98.56 112 MET B C 1
ATOM 1954 O O . MET B 1 112 ? 0.478 3.549 -0.574 1 98.56 112 MET B O 1
ATOM 1958 N N . ALA B 1 113 ? 2.482 2.531 -0.666 1 98.19 113 ALA B N 1
ATOM 1959 C CA . ALA B 1 113 ? 2.686 3.021 -2.027 1 98.19 113 ALA B CA 1
ATOM 1960 C C . ALA B 1 113 ? 3.475 2.016 -2.859 1 98.19 113 ALA B C 1
ATOM 1962 O O . ALA B 1 113 ? 4.172 1.158 -2.312 1 98.19 113 ALA B O 1
ATOM 1963 N N . ARG B 1 114 ? 3.355 2.133 -4.094 1 98.62 114 ARG B N 1
ATOM 1964 C CA . ARG B 1 114 ? 4.094 1.438 -5.145 1 98.62 114 ARG B CA 1
ATOM 1965 C C . ARG B 1 114 ? 4.355 2.357 -6.332 1 98.62 114 ARG B C 1
ATOM 1967 O O . ARG B 1 114 ? 3.672 3.371 -6.5 1 98.62 114 ARG B O 1
ATOM 1974 N N . PRO B 1 115 ? 5.281 1.979 -7.234 1 98.69 115 PRO B N 1
ATOM 1975 C CA . PRO B 1 115 ? 6.301 0.933 -7.105 1 98.69 115 PRO B CA 1
ATOM 1976 C C . PRO B 1 115 ? 7.488 1.367 -6.254 1 98.69 115 PRO B C 1
ATOM 1978 O O . PRO B 1 115 ? 7.516 2.496 -5.758 1 98.69 115 PRO B O 1
ATOM 1981 N N . LEU B 1 116 ? 8.469 0.518 -6.129 1 98.69 116 LEU B N 1
ATOM 1982 C CA . LEU B 1 116 ? 9.648 0.772 -5.301 1 98.69 116 LEU B CA 1
ATOM 1983 C C . LEU B 1 116 ? 10.336 2.068 -5.715 1 98.69 116 LEU B C 1
ATOM 1985 O O . LEU B 1 116 ? 10.695 2.885 -4.867 1 98.69 116 LEU B O 1
ATOM 1989 N N . SER B 1 117 ? 10.445 2.316 -7 1 98.44 117 SER B N 1
ATOM 1990 C CA . SER B 1 117 ? 11.102 3.529 -7.484 1 98.44 117 SER B CA 1
ATOM 1991 C C . SER B 1 117 ? 10.328 4.777 -7.059 1 98.44 117 SER B C 1
ATOM 1993 O O . SER B 1 117 ? 10.93 5.789 -6.699 1 98.44 117 SER B O 1
ATOM 1995 N N . GLY B 1 118 ? 9.039 4.734 -7.176 1 98.5 118 GLY B N 1
ATOM 1996 C CA . GLY B 1 118 ? 8.219 5.844 -6.719 1 98.5 118 GLY B CA 1
ATOM 1997 C C . GLY B 1 118 ? 8.328 6.09 -5.227 1 98.5 118 GLY B C 1
ATOM 1998 O O . GLY B 1 118 ? 8.391 7.238 -4.785 1 98.5 118 GLY B O 1
ATOM 1999 N N . LEU B 1 119 ? 8.359 5 -4.441 1 98.69 119 LEU B N 1
ATOM 2000 C CA . LEU B 1 119 ? 8.461 5.117 -2.992 1 98.69 119 LEU B CA 1
ATOM 2001 C C . LEU B 1 119 ? 9.82 5.676 -2.592 1 98.69 119 LEU B C 1
ATOM 2003 O O . LEU B 1 119 ? 9.922 6.453 -1.638 1 98.69 119 LEU B O 1
ATOM 2007 N N . ILE B 1 120 ? 10.875 5.332 -3.328 1 98.56 120 ILE B N 1
ATOM 2008 C CA . ILE B 1 120 ? 12.211 5.875 -3.084 1 98.56 120 ILE B CA 1
ATOM 2009 C C . ILE B 1 120 ? 12.211 7.379 -3.348 1 98.56 120 ILE B C 1
ATOM 2011 O O . ILE B 1 120 ? 12.711 8.156 -2.533 1 98.56 120 ILE B O 1
ATOM 2015 N N . ALA B 1 121 ? 11.625 7.75 -4.461 1 98.62 121 ALA B N 1
ATOM 2016 C CA . ALA B 1 121 ? 11.531 9.172 -4.777 1 98.62 121 ALA B CA 1
ATOM 2017 C C . ALA B 1 121 ? 10.758 9.93 -3.697 1 98.62 121 ALA B C 1
ATOM 2019 O O . ALA B 1 121 ? 11.156 11.023 -3.293 1 98.62 121 ALA B O 1
ATOM 2020 N N . LEU B 1 122 ? 9.664 9.367 -3.268 1 98.5 122 LEU B N 1
ATOM 2021 C CA . LEU B 1 122 ? 8.844 9.969 -2.221 1 98.5 122 LEU B CA 1
ATOM 2022 C C . LEU B 1 122 ? 9.648 10.125 -0.931 1 98.5 122 LEU B C 1
ATOM 2024 O O . LEU B 1 122 ? 9.625 11.188 -0.309 1 98.5 122 LEU B O 1
ATOM 2028 N N . ALA B 1 123 ? 10.359 9.078 -0.524 1 98.44 123 ALA B N 1
ATOM 2029 C CA . ALA B 1 123 ? 11.148 9.094 0.703 1 98.44 123 ALA B CA 1
ATOM 2030 C C . ALA B 1 123 ? 12.227 10.164 0.646 1 98.44 123 ALA B C 1
ATOM 2032 O O . ALA B 1 123 ? 12.469 10.867 1.634 1 98.44 123 ALA B O 1
ATOM 2033 N N . GLN B 1 124 ? 12.836 10.297 -0.5 1 98.38 124 GLN B N 1
ATOM 2034 C CA . GLN B 1 124 ? 13.883 11.297 -0.672 1 98.38 124 GLN B CA 1
ATOM 2035 C C . GLN B 1 124 ? 13.312 12.711 -0.585 1 98.38 124 GLN B C 1
ATOM 2037 O O . GLN B 1 124 ? 13.875 13.57 0.094 1 98.38 124 GLN B O 1
ATOM 2042 N N . ALA B 1 125 ? 12.234 12.891 -1.256 1 98.12 125 ALA B N 1
ATOM 2043 C CA . ALA B 1 125 ? 11.609 14.211 -1.259 1 98.12 125 ALA B CA 1
ATOM 2044 C C . ALA B 1 125 ? 11.125 14.594 0.138 1 98.12 125 ALA B C 1
ATOM 2046 O O . ALA B 1 125 ? 11.328 15.727 0.583 1 98.12 125 ALA B O 1
ATOM 2047 N N . MET B 1 126 ? 10.477 13.633 0.834 1 97.81 126 MET B N 1
ATOM 2048 C CA . MET B 1 126 ? 10.016 13.875 2.197 1 97.81 126 MET B CA 1
ATOM 2049 C C . MET B 1 126 ? 11.195 14.125 3.135 1 97.81 126 MET B C 1
ATOM 2051 O O . MET B 1 126 ? 11.133 15 3.996 1 97.81 126 MET B O 1
ATOM 2055 N N . GLY B 1 127 ? 12.18 13.305 2.975 1 97 127 GLY B N 1
ATOM 2056 C CA . GLY B 1 127 ? 13.359 13.477 3.809 1 97 127 GLY B CA 1
ATOM 2057 C C . GLY B 1 127 ? 13.953 14.875 3.715 1 97 127 GLY B C 1
ATOM 2058 O O . GLY B 1 127 ? 14.336 15.461 4.73 1 97 127 GLY B O 1
ATOM 2059 N N . ALA B 1 128 ? 14.031 15.406 2.539 1 96.5 128 ALA B N 1
ATOM 2060 C CA . ALA B 1 128 ? 14.562 16.75 2.311 1 96.5 128 ALA B CA 1
ATOM 2061 C C . ALA B 1 128 ? 13.719 17.797 3.031 1 96.5 128 ALA B C 1
ATOM 2063 O O . ALA B 1 128 ? 14.266 18.719 3.639 1 96.5 128 ALA B O 1
ATOM 2064 N N . ARG B 1 129 ? 12.453 17.672 2.996 1 96.19 129 ARG B N 1
ATOM 2065 C CA . ARG B 1 129 ? 11.555 18.625 3.627 1 96.19 129 ARG B CA 1
ATOM 2066 C C . ARG B 1 129 ? 11.641 18.547 5.148 1 96.19 129 ARG B C 1
ATOM 2068 O O . ARG B 1 129 ? 11.648 19.578 5.828 1 96.19 129 ARG B O 1
ATOM 2075 N N . LEU B 1 130 ? 11.711 17.312 5.641 1 96.06 130 LEU B N 1
ATOM 2076 C CA . LEU B 1 130 ? 11.727 17.109 7.086 1 96.06 130 LEU B CA 1
ATOM 2077 C C . LEU B 1 130 ? 13.062 17.547 7.68 1 96.06 130 LEU B C 1
ATOM 2079 O O . LEU B 1 130 ? 13.125 17.938 8.852 1 96.06 130 LEU B O 1
ATOM 2083 N N . GLU B 1 131 ? 14.078 17.453 6.863 1 95.88 131 GLU B N 1
ATOM 2084 C CA . GLU B 1 131 ? 15.359 18 7.305 1 95.88 131 GLU B CA 1
ATOM 2085 C C . GLU B 1 131 ? 15.289 19.516 7.457 1 95.88 131 GLU B C 1
ATOM 2087 O O . GLU B 1 131 ? 15.836 20.078 8.406 1 95.88 131 GLU B O 1
ATOM 2092 N N . ALA B 1 132 ? 14.625 20.156 6.594 1 95.31 132 ALA B N 1
ATOM 2093 C CA . ALA B 1 132 ? 14.508 21.609 6.59 1 95.31 132 ALA B CA 1
ATOM 2094 C C . ALA B 1 132 ? 13.484 22.078 7.625 1 95.31 132 ALA B C 1
ATOM 2096 O O . ALA B 1 132 ? 13.617 23.172 8.188 1 95.31 132 ALA B O 1
ATOM 2097 N N . ASP B 1 133 ? 12.453 21.312 7.848 1 95.69 133 ASP B N 1
ATOM 2098 C CA . ASP B 1 133 ? 11.367 21.594 8.773 1 95.69 133 ASP B CA 1
ATOM 2099 C C . ASP B 1 133 ? 10.984 20.359 9.578 1 95.69 133 ASP B C 1
ATOM 2101 O O . ASP B 1 133 ? 9.953 19.734 9.312 1 95.69 133 ASP B O 1
ATOM 2105 N N . PRO B 1 134 ? 11.789 20.016 10.625 1 94.12 134 PRO B N 1
ATOM 2106 C CA . PRO B 1 134 ? 11.586 18.766 11.359 1 94.12 134 PRO B CA 1
ATOM 2107 C C . PRO B 1 134 ? 10.289 18.766 12.172 1 94.12 134 PRO B C 1
ATOM 2109 O O . PRO B 1 134 ? 9.734 19.828 12.453 1 94.12 134 PRO B O 1
ATOM 2112 N N . VAL B 1 135 ? 9.805 17.594 12.461 1 90.5 135 VAL B N 1
ATOM 2113 C CA . VAL B 1 135 ? 8.664 17.453 13.367 1 90.5 135 VAL B CA 1
ATOM 2114 C C . VAL B 1 135 ? 8.984 18.109 14.711 1 90.5 135 VAL B C 1
ATOM 2116 O O . VAL B 1 135 ? 10.016 17.812 15.32 1 90.5 135 VAL B O 1
ATOM 2119 N N . PRO B 1 136 ? 8.133 18.984 15.031 1 84.12 136 PRO B N 1
ATOM 2120 C CA . PRO B 1 136 ? 8.383 19.641 16.328 1 84.12 136 PRO B CA 1
ATOM 2121 C C . PRO B 1 136 ? 8.461 18.641 17.484 1 84.12 136 PRO B C 1
ATOM 2123 O O . PRO B 1 136 ? 7.73 17.656 17.5 1 84.12 136 PRO B O 1
ATOM 2126 N N . LYS B 1 137 ? 9.594 18.656 18.281 1 75.44 137 LYS B N 1
ATOM 2127 C CA . LYS B 1 137 ? 9.758 17.859 19.469 1 75.44 137 LYS B CA 1
ATOM 2128 C C . LYS B 1 137 ? 8.812 18.297 20.578 1 75.44 137 LYS B C 1
ATOM 2130 O O . LYS B 1 137 ? 8.609 19.5 20.781 1 75.44 137 LYS B O 1
ATOM 2135 N N . GLY B 1 138 ? 7.691 17.703 20.781 1 53.88 138 GLY B N 1
ATOM 2136 C CA . GLY B 1 138 ? 6.945 18.125 21.953 1 53.88 138 GLY B CA 1
ATOM 2137 C C . GLY B 1 138 ? 7.816 18.297 23.188 1 53.88 138 GLY B C 1
ATOM 2138 O O . GLY B 1 138 ? 8.938 17.781 23.234 1 53.88 138 GLY B O 1
#

InterPro domains:
  IPR032710 NTF2-like domain superfamily [SSF54427] (1-114)
  IPR037401 SnoaL-like domain [PF12680] (14-108)